Protein AF-A0AAW1YKW4-F1 (afdb_monomer_lite)

Radius of gyration: 18.61 Å; chains: 1; bounding box: 44×44×54 Å

Secondary structure (DSSP, 8-state):
-HHHHHHHHHHHHHHHHHHHHHHS---HHHHHHHHHHHHHHHHHHHHHHHHTPPPPHHHHHHHHHHHTSHHHHHHHHHHHH-TT--HHHHHHHHT--HHHHHHHHHHHHHHHH-------S-S-S--HHHHHHHHSTT--HHHHHHHHHHHHHHHHHHHHHHHHS--SS-HHHHHHHHHHHHHHHHHH---TTS--HHHHHHHHHHHH---

pLDDT: mean 91.73, std 11.06, range [42.66, 98.5]

Structure (mmCIF, N/CA/C/O backbone):
data_AF-A0AAW1YKW4-F1
#
_entry.id   AF-A0AAW1YKW4-F1
#
loop_
_atom_site.group_PDB
_atom_site.id
_atom_site.type_symbol
_atom_site.label_atom_id
_atom_site.label_alt_id
_atom_site.label_comp_id
_atom_site.label_asym_id
_atom_site.label_entity_id
_atom_site.label_seq_id
_atom_site.pdbx_PDB_ins_code
_atom_site.Cartn_x
_atom_site.Cartn_y
_atom_site.Cartn_z
_atom_site.occupancy
_atom_site.B_iso_or_equiv
_atom_site.auth_seq_id
_atom_site.auth_comp_id
_atom_site.auth_asym_id
_atom_site.auth_atom_id
_atom_site.pdbx_PDB_model_num
ATOM 1 N N . MET A 1 1 ? -20.184 -0.960 -12.909 1.00 89.62 1 MET A N 1
ATOM 2 C CA . MET A 1 1 ? -18.972 -1.816 -12.924 1.00 89.62 1 MET A CA 1
ATOM 3 C C . MET A 1 1 ? -18.380 -2.100 -14.305 1.00 89.62 1 MET A C 1
ATOM 5 O O . MET A 1 1 ? -17.188 -1.884 -14.438 1.00 89.62 1 MET A O 1
ATOM 9 N N . LYS A 1 2 ? -19.128 -2.532 -15.341 1.00 93.88 2 LYS A N 1
ATOM 10 C CA . LYS A 1 2 ? -18.533 -2.854 -16.668 1.00 93.88 2 LYS A CA 1
ATOM 11 C C . LYS A 1 2 ? -17.668 -1.731 -17.271 1.00 93.88 2 LYS A C 1
ATOM 13 O O . LYS A 1 2 ? -16.599 -2.013 -17.792 1.00 93.88 2 LYS A O 1
ATOM 18 N N . ILE A 1 3 ? -18.129 -0.480 -17.182 1.00 96.81 3 ILE A N 1
ATOM 19 C CA . ILE A 1 3 ? -17.400 0.694 -17.690 1.00 96.81 3 ILE A CA 1
ATOM 20 C C . ILE A 1 3 ? -16.104 0.917 -16.897 1.00 96.81 3 ILE A C 1
ATOM 22 O O . ILE A 1 3 ? -15.045 1.021 -17.500 1.00 96.81 3 ILE A O 1
ATOM 26 N N . CYS A 1 4 ? -16.173 0.915 -15.562 1.00 95.44 4 CYS A N 1
ATOM 27 C CA . CYS A 1 4 ? -15.007 1.082 -14.689 1.00 95.44 4 CYS A CA 1
ATOM 28 C C . CYS A 1 4 ? -13.961 -0.018 -14.910 1.00 95.44 4 CYS A C 1
ATOM 30 O O . CYS A 1 4 ? -12.781 0.278 -15.032 1.00 95.44 4 CYS A O 1
ATOM 32 N N . PHE A 1 5 ? -14.399 -1.279 -15.014 1.00 95.38 5 PHE A N 1
ATOM 33 C CA . PHE A 1 5 ? -13.503 -2.402 -15.288 1.00 95.38 5 PHE A CA 1
ATOM 34 C C . PHE A 1 5 ? -12.821 -2.264 -16.650 1.00 95.38 5 PHE A C 1
ATOM 36 O O . PHE A 1 5 ? -11.623 -2.488 -16.751 1.00 95.38 5 PHE A O 1
ATOM 43 N N . ARG A 1 6 ? -13.564 -1.854 -17.688 1.00 97.06 6 ARG A N 1
ATOM 44 C CA . ARG A 1 6 ? -12.977 -1.601 -19.007 1.00 97.06 6 ARG A CA 1
ATOM 45 C C . ARG A 1 6 ? -11.944 -0.477 -18.946 1.00 97.06 6 ARG A C 1
ATOM 47 O O . ARG A 1 6 ? -10.847 -0.670 -19.432 1.00 97.06 6 ARG A O 1
ATOM 54 N N . ALA A 1 7 ? -12.263 0.643 -18.298 1.00 97.69 7 ALA A N 1
ATOM 55 C CA . ALA A 1 7 ? -11.313 1.742 -18.137 1.00 97.69 7 ALA A CA 1
ATOM 56 C C . ALA A 1 7 ? -10.037 1.303 -17.395 1.00 97.69 7 ALA A C 1
ATOM 58 O O . ALA A 1 7 ? -8.941 1.688 -17.792 1.00 97.69 7 ALA A O 1
ATOM 59 N N . LEU A 1 8 ? -10.177 0.470 -16.355 1.00 96.50 8 LEU A N 1
ATOM 60 C CA . LEU A 1 8 ? -9.058 -0.099 -15.604 1.00 96.50 8 LEU A CA 1
ATOM 61 C C . LEU A 1 8 ? -8.195 -1.041 -16.457 1.00 96.50 8 LEU A C 1
ATOM 63 O O . LEU A 1 8 ? -6.968 -0.960 -16.414 1.00 96.50 8 LEU A O 1
ATOM 67 N N . ASP A 1 9 ? -8.820 -1.936 -17.222 1.00 97.00 9 ASP A N 1
ATOM 68 C CA . ASP A 1 9 ? -8.106 -2.852 -18.115 1.00 97.00 9 ASP A CA 1
ATOM 69 C C . ASP A 1 9 ? -7.407 -2.069 -19.236 1.00 97.00 9 ASP A C 1
ATOM 71 O O . ASP A 1 9 ? -6.210 -2.252 -19.448 1.00 97.00 9 ASP A O 1
ATOM 75 N N . ASP A 1 10 ? -8.100 -1.130 -19.882 1.00 98.06 10 ASP A N 1
ATOM 76 C CA . ASP A 1 10 ? -7.558 -0.306 -20.966 1.00 98.06 10 ASP A CA 1
ATOM 77 C C . ASP A 1 10 ? -6.323 0.484 -20.500 1.00 98.06 10 ASP A C 1
ATOM 79 O O . ASP A 1 10 ? -5.263 0.379 -21.122 1.00 98.06 10 ASP A O 1
ATOM 83 N N . ILE A 1 11 ? -6.405 1.201 -19.367 1.00 97.38 11 ILE A N 1
ATOM 84 C CA . ILE A 1 11 ? -5.262 1.975 -18.852 1.00 97.38 11 ILE A CA 1
ATOM 85 C C . ILE A 1 11 ? -4.105 1.069 -18.416 1.00 97.38 11 ILE A C 1
ATOM 87 O O . ILE A 1 11 ? -2.941 1.395 -18.645 1.00 97.38 11 ILE A O 1
ATOM 91 N N . THR A 1 12 ? -4.399 -0.101 -17.840 1.00 98.06 12 THR A N 1
ATOM 92 C CA . THR A 1 12 ? -3.369 -1.065 -17.425 1.00 98.06 12 THR A CA 1
ATOM 93 C C . THR A 1 12 ? -2.620 -1.626 -18.635 1.00 98.06 12 THR A C 1
ATOM 95 O O . THR A 1 12 ? -1.388 -1.710 -18.619 1.00 98.06 12 THR A O 1
ATOM 98 N N . ASN A 1 13 ? -3.339 -1.979 -19.707 1.00 98.19 13 ASN A N 1
ATOM 99 C CA . ASN A 1 13 ? -2.730 -2.435 -20.957 1.00 98.19 13 ASN A CA 1
ATOM 100 C C . ASN A 1 13 ? -1.947 -1.303 -21.643 1.00 98.19 13 ASN A C 1
ATOM 102 O O . ASN A 1 13 ? -0.851 -1.548 -22.148 1.00 98.19 13 ASN A O 1
ATOM 106 N N . GLU A 1 14 ? -2.448 -0.064 -21.618 1.00 98.38 14 GLU A N 1
ATOM 107 C CA . GLU A 1 14 ? -1.740 1.101 -22.161 1.00 98.38 14 GLU A CA 1
ATOM 108 C C . GLU A 1 14 ? -0.412 1.350 -21.428 1.00 98.38 14 GLU A C 1
ATOM 110 O O . GLU A 1 14 ? 0.633 1.501 -22.068 1.00 98.38 14 GLU A O 1
ATOM 115 N N . ILE A 1 15 ? -0.419 1.356 -20.090 1.00 98.25 15 ILE A N 1
ATOM 116 C CA . ILE A 1 15 ? 0.802 1.515 -19.286 1.00 98.25 15 ILE A CA 1
ATOM 117 C C . ILE A 1 15 ? 1.763 0.354 -19.553 1.00 98.25 15 ILE A C 1
ATOM 119 O O . ILE A 1 15 ? 2.955 0.583 -19.757 1.00 98.25 15 ILE A O 1
ATOM 123 N N . SER A 1 16 ? 1.260 -0.882 -19.602 1.00 98.38 16 SER A N 1
ATOM 124 C CA . SER A 1 16 ? 2.072 -2.065 -19.901 1.00 98.38 16 SER A CA 1
ATOM 125 C C . SER A 1 16 ? 2.766 -1.959 -21.260 1.00 98.38 16 SER A C 1
ATOM 127 O O . SER A 1 16 ? 3.968 -2.216 -21.353 1.00 98.38 16 SER A O 1
ATOM 129 N N . LEU A 1 17 ? 2.048 -1.502 -22.289 1.00 98.44 17 LEU A N 1
ATOM 130 C CA . LEU A 1 17 ? 2.613 -1.270 -23.614 1.00 98.44 17 LEU A CA 1
ATOM 131 C C . LEU A 1 17 ? 3.707 -0.196 -23.581 1.00 98.44 17 LEU A C 1
ATOM 133 O O . LEU A 1 17 ? 4.771 -0.403 -24.163 1.00 98.44 17 LEU A O 1
ATOM 137 N N . LYS A 1 18 ? 3.489 0.918 -22.869 1.00 98.31 18 LYS A N 1
ATOM 138 C CA . LYS A 1 18 ? 4.497 1.984 -22.716 1.00 98.31 18 LYS A CA 1
ATOM 139 C C . LYS A 1 18 ? 5.756 1.488 -22.003 1.00 98.31 18 LYS A C 1
ATOM 141 O O . LYS A 1 18 ? 6.861 1.809 -22.437 1.00 98.31 18 LYS A O 1
ATOM 146 N N . VAL A 1 19 ? 5.607 0.693 -20.941 1.00 98.38 19 VAL A N 1
ATOM 147 C CA . VAL A 1 19 ? 6.740 0.064 -20.237 1.00 98.38 19 VAL A CA 1
ATOM 148 C C . VAL A 1 19 ? 7.497 -0.867 -21.179 1.00 98.38 19 VAL A C 1
ATOM 150 O O . VAL A 1 19 ? 8.717 -0.763 -21.273 1.00 98.38 19 VAL A O 1
ATOM 153 N N . TYR A 1 20 ? 6.794 -1.722 -21.925 1.00 98.31 20 TYR A N 1
ATOM 154 C CA . TYR A 1 20 ? 7.424 -2.647 -22.867 1.00 98.31 20 TYR A CA 1
ATOM 155 C C . TYR A 1 20 ? 8.182 -1.920 -23.979 1.00 98.31 20 TYR A C 1
ATOM 157 O O . TYR A 1 20 ? 9.333 -2.246 -24.256 1.00 98.31 20 TYR A O 1
ATOM 165 N N . GLN A 1 21 ? 7.582 -0.890 -24.575 1.00 98.31 21 GLN A N 1
ATOM 166 C CA . GLN A 1 21 ? 8.223 -0.091 -25.621 1.00 98.31 21 GLN A CA 1
ATOM 167 C C . GLN A 1 21 ? 9.467 0.650 -25.123 1.00 98.31 21 GLN A C 1
ATOM 169 O O . GLN A 1 21 ? 10.429 0.796 -25.873 1.00 98.31 21 GLN A O 1
ATOM 174 N N . LYS A 1 22 ? 9.451 1.131 -23.875 1.00 98.06 22 LYS A N 1
ATOM 175 C CA . LYS A 1 22 ? 10.545 1.929 -23.310 1.00 98.06 22 LYS A CA 1
ATOM 176 C C . LYS A 1 22 ? 11.674 1.078 -22.728 1.00 98.06 22 LYS A C 1
ATOM 178 O O . LYS A 1 22 ? 12.837 1.420 -22.904 1.00 98.06 22 LYS A O 1
ATOM 183 N N . HIS A 1 23 ? 11.328 -0.004 -22.034 1.00 97.25 23 HIS A N 1
ATOM 184 C CA . HIS A 1 23 ? 12.250 -0.772 -21.188 1.00 97.25 23 HIS A CA 1
ATOM 185 C C . HIS A 1 23 ? 12.414 -2.232 -21.629 1.00 97.25 23 HIS A C 1
ATOM 187 O O . HIS A 1 23 ? 13.210 -2.962 -21.050 1.00 97.25 23 HIS A O 1
ATOM 193 N N . GLY A 1 24 ? 11.659 -2.691 -22.633 1.00 97.00 24 GLY A N 1
ATOM 194 C CA . GLY A 1 24 ? 11.740 -4.056 -23.169 1.00 97.00 24 GLY A CA 1
ATOM 195 C C . GLY A 1 24 ? 11.112 -5.142 -22.287 1.00 97.00 24 GLY A C 1
ATOM 196 O O . GLY A 1 24 ? 11.123 -6.312 -22.667 1.00 97.00 24 GLY A O 1
ATOM 197 N N . TRP A 1 25 ? 10.539 -4.781 -21.134 1.00 97.69 25 TRP A N 1
ATOM 198 C CA . TRP A 1 25 ? 9.896 -5.715 -20.206 1.00 97.69 25 TRP A CA 1
ATOM 199 C C . TRP A 1 25 ? 8.372 -5.627 -20.278 1.00 97.69 25 TRP A C 1
ATOM 201 O O . TRP A 1 25 ? 7.819 -4.534 -20.328 1.00 97.69 25 TRP A O 1
ATOM 211 N N . ASN A 1 26 ? 7.675 -6.765 -20.250 1.00 97.56 26 ASN A N 1
ATOM 212 C CA . ASN A 1 26 ? 6.212 -6.794 -20.212 1.00 97.56 26 ASN A CA 1
ATOM 213 C C . ASN A 1 26 ? 5.706 -6.952 -18.760 1.00 97.56 26 ASN A C 1
ATOM 215 O O . ASN A 1 26 ? 5.768 -8.060 -18.224 1.00 97.56 26 ASN A O 1
ATOM 219 N N . PRO A 1 27 ? 5.172 -5.891 -18.120 1.00 97.81 27 PRO A N 1
ATOM 220 C CA . PRO A 1 27 ? 4.719 -5.941 -16.726 1.00 97.81 27 PRO A CA 1
ATOM 221 C C . PRO A 1 27 ? 3.270 -6.426 -16.555 1.00 97.81 27 PRO A C 1
ATOM 223 O O . PRO A 1 27 ? 2.751 -6.412 -15.440 1.00 97.81 27 PRO A O 1
ATOM 226 N N . LEU A 1 28 ? 2.577 -6.812 -17.638 1.00 97.81 28 LEU A N 1
ATOM 227 C CA . LEU A 1 28 ? 1.123 -7.022 -17.617 1.00 97.81 28 LEU A CA 1
ATOM 228 C C . LEU A 1 28 ? 0.685 -8.057 -16.577 1.00 97.81 28 LEU A C 1
ATOM 230 O O . LEU A 1 28 ? -0.361 -7.895 -15.951 1.00 97.81 28 LEU A O 1
ATOM 234 N N . HIS A 1 29 ? 1.486 -9.109 -16.392 1.00 97.81 29 HIS A N 1
ATOM 235 C CA . HIS A 1 29 ? 1.224 -10.127 -15.381 1.00 97.81 29 HIS A CA 1
ATOM 236 C C . HIS A 1 29 ? 1.223 -9.528 -13.967 1.00 97.81 29 HIS A C 1
ATOM 238 O O . HIS A 1 29 ? 0.221 -9.654 -13.264 1.00 97.81 29 HIS A O 1
ATOM 244 N N . SER A 1 30 ? 2.293 -8.825 -13.584 1.00 98.38 30 SER A N 1
ATOM 245 C CA . SER A 1 30 ? 2.414 -8.177 -12.273 1.00 98.38 30 SER A CA 1
ATOM 246 C C . SER A 1 30 ? 1.303 -7.153 -12.044 1.00 98.38 30 SER A C 1
ATOM 248 O O . SER A 1 30 ? 0.676 -7.157 -10.989 1.00 98.38 30 SER A O 1
ATOM 250 N N . PHE A 1 31 ? 0.962 -6.335 -13.048 1.00 98.44 31 PHE A N 1
ATOM 251 C CA . PHE A 1 31 ? -0.154 -5.390 -12.921 1.00 98.44 31 PHE A CA 1
ATOM 252 C C . PHE A 1 31 ? -1.486 -6.090 -12.663 1.00 98.44 31 PHE A C 1
ATOM 254 O O . PHE A 1 31 ? -2.191 -5.740 -11.716 1.00 98.44 31 PHE A O 1
ATOM 261 N N . LYS A 1 32 ? -1.832 -7.104 -13.465 1.00 97.81 32 LYS A N 1
ATOM 262 C CA . LYS A 1 32 ? -3.085 -7.853 -13.289 1.00 97.81 32 LYS A CA 1
ATOM 263 C C . LYS A 1 32 ? -3.135 -8.564 -11.941 1.00 97.81 32 LYS A C 1
ATOM 265 O O . LYS A 1 32 ? -4.181 -8.546 -11.295 1.00 97.81 32 LYS A O 1
ATOM 270 N N . LYS A 1 33 ? -2.018 -9.148 -11.501 1.00 97.81 33 LYS A N 1
ATOM 271 C CA . LYS A 1 33 ? -1.897 -9.804 -10.196 1.00 97.81 33 LYS A CA 1
ATOM 272 C C . LYS A 1 33 ? -2.162 -8.824 -9.052 1.00 97.81 33 LYS A C 1
ATOM 274 O O . LYS A 1 33 ? -2.991 -9.116 -8.191 1.00 97.81 33 LYS A O 1
ATOM 279 N N . THR A 1 34 ? -1.528 -7.654 -9.059 1.00 97.75 34 THR A N 1
ATOM 280 C CA . THR A 1 34 ? -1.688 -6.677 -7.972 1.00 97.75 34 THR A CA 1
ATOM 281 C C . THR A 1 34 ? -3.079 -6.039 -7.969 1.00 97.75 34 THR A C 1
ATOM 283 O O . THR A 1 34 ? -3.669 -5.894 -6.900 1.00 97.75 34 THR A O 1
ATOM 286 N N . TRP A 1 35 ? -3.671 -5.755 -9.137 1.00 98.12 35 TRP A N 1
ATOM 287 C CA . TRP A 1 35 ? -5.070 -5.310 -9.223 1.00 98.12 35 TRP A CA 1
ATOM 288 C C . TRP A 1 35 ? -6.056 -6.364 -8.714 1.00 98.12 35 TRP A C 1
ATOM 290 O O . TRP A 1 35 ? -6.972 -6.034 -7.964 1.00 98.12 35 TRP A O 1
ATOM 300 N N . ALA A 1 36 ? -5.862 -7.636 -9.076 1.00 97.81 36 ALA A N 1
ATOM 301 C CA . ALA A 1 36 ? -6.696 -8.723 -8.571 1.00 97.81 36 ALA A CA 1
ATOM 302 C C . ALA A 1 36 ? -6.592 -8.849 -7.043 1.00 97.81 36 ALA A C 1
ATOM 304 O O . ALA A 1 36 ? -7.609 -9.042 -6.380 1.00 97.81 36 ALA A O 1
ATOM 305 N N . SER A 1 37 ? -5.387 -8.691 -6.483 1.00 98.19 37 SER A N 1
ATOM 306 C CA . SER A 1 37 ? -5.165 -8.668 -5.032 1.00 98.19 37 SER A CA 1
ATOM 307 C C . SER A 1 37 ? -5.951 -7.541 -4.354 1.00 98.19 37 SER A C 1
ATOM 309 O O . SER A 1 37 ? -6.705 -7.801 -3.419 1.00 98.19 37 SER A O 1
ATOM 311 N N . LEU A 1 38 ? -5.874 -6.318 -4.893 1.00 98.19 38 LEU A N 1
ATOM 312 C CA . LEU A 1 38 ? -6.623 -5.164 -4.388 1.00 98.19 38 LEU A CA 1
ATOM 313 C C . LEU A 1 38 ? -8.143 -5.398 -4.429 1.00 98.19 38 LEU A C 1
ATOM 315 O O . LEU A 1 38 ? -8.834 -5.205 -3.433 1.00 98.19 38 LEU A O 1
ATOM 319 N N . CYS A 1 39 ? -8.675 -5.871 -5.559 1.00 97.81 39 CYS A N 1
ATOM 320 C CA . CYS A 1 39 ? -10.106 -6.159 -5.681 1.00 97.81 39 CYS A CA 1
ATOM 321 C C . CYS A 1 39 ? -10.570 -7.268 -4.725 1.00 97.81 39 CYS A C 1
ATOM 323 O O . CYS A 1 39 ? -11.684 -7.200 -4.206 1.00 97.81 39 CYS A O 1
ATOM 325 N N . ASN A 1 40 ? -9.736 -8.281 -4.484 1.00 98.31 40 ASN A N 1
ATOM 326 C CA . ASN A 1 40 ? -10.034 -9.322 -3.505 1.00 98.31 40 ASN A CA 1
ATOM 327 C C . ASN A 1 40 ? -10.040 -8.766 -2.076 1.00 98.31 40 ASN A C 1
ATOM 329 O O . ASN A 1 40 ? -10.929 -9.130 -1.310 1.00 98.31 40 ASN A O 1
ATOM 333 N N . ALA A 1 41 ? -9.114 -7.866 -1.735 1.00 97.94 41 ALA A N 1
ATOM 334 C CA . ALA A 1 41 ? -9.078 -7.214 -0.427 1.00 97.94 41 ALA A CA 1
ATOM 335 C C . ALA A 1 41 ? -10.329 -6.350 -0.183 1.00 97.94 41 ALA A C 1
ATOM 337 O O . ALA A 1 41 ? -10.957 -6.464 0.869 1.00 97.94 41 ALA A O 1
ATOM 338 N N . PHE A 1 42 ? -10.779 -5.589 -1.188 1.00 96.31 42 PHE A N 1
ATOM 339 C CA . PHE A 1 42 ? -12.062 -4.877 -1.114 1.00 96.31 42 PHE A CA 1
ATOM 340 C C . PHE A 1 42 ? -13.257 -5.820 -0.965 1.00 96.31 42 PHE A C 1
ATOM 342 O O . PHE A 1 42 ? -14.212 -5.520 -0.253 1.00 96.31 42 PHE A O 1
ATOM 349 N N . LEU A 1 43 ? -13.232 -6.983 -1.623 1.00 96.06 43 LEU A N 1
ATOM 350 C CA . LEU A 1 43 ? -14.295 -7.975 -1.470 1.00 96.06 43 LEU A CA 1
ATOM 351 C C . LEU A 1 43 ? -14.332 -8.562 -0.050 1.00 96.06 43 LEU A C 1
ATOM 353 O O . LEU A 1 43 ? -15.413 -8.895 0.433 1.00 96.06 43 LEU A O 1
ATOM 357 N N . VAL A 1 44 ? -13.181 -8.718 0.607 1.00 95.81 44 VAL A N 1
ATOM 358 C CA . VAL A 1 44 ? -13.106 -9.144 2.013 1.00 95.81 44 VAL A CA 1
ATOM 359 C C . VAL A 1 44 ? -13.742 -8.091 2.923 1.00 95.81 44 VAL A C 1
ATOM 361 O O . VAL A 1 44 ? -14.639 -8.437 3.689 1.00 95.81 44 VAL A O 1
ATOM 364 N N . GLU A 1 45 ? -13.395 -6.813 2.761 1.00 93.19 45 GLU A N 1
ATOM 365 C CA . GLU A 1 45 ? -14.017 -5.710 3.515 1.00 93.19 45 GLU A CA 1
ATOM 366 C C . GLU A 1 45 ? -15.525 -5.630 3.287 1.00 93.19 45 GLU A C 1
ATOM 368 O O . GLU A 1 45 ? -16.299 -5.555 4.240 1.00 93.19 45 GLU A O 1
ATOM 373 N N . ALA A 1 46 ? -15.968 -5.753 2.034 1.00 92.31 46 ALA A N 1
ATOM 374 C CA . ALA A 1 46 ? -17.387 -5.763 1.700 1.00 92.31 46 ALA A CA 1
ATOM 375 C C . ALA A 1 46 ? -18.142 -6.928 2.365 1.00 92.31 46 ALA A C 1
ATOM 377 O O . ALA A 1 46 ? -19.315 -6.783 2.708 1.00 92.31 46 ALA A O 1
ATOM 378 N N . LYS A 1 47 ? -17.493 -8.085 2.563 1.00 93.25 47 LYS A N 1
ATOM 379 C CA . LYS A 1 47 ? -18.087 -9.224 3.283 1.00 93.25 47 LYS A CA 1
ATOM 380 C C . LYS A 1 47 ? -18.200 -8.957 4.780 1.00 93.25 47 LYS A C 1
ATOM 382 O O . LYS A 1 47 ? -19.251 -9.269 5.330 1.00 93.25 47 LYS A O 1
ATOM 387 N N . TRP A 1 48 ? -17.171 -8.389 5.413 1.00 91.69 48 TRP A N 1
ATOM 388 C CA . TRP A 1 48 ? -17.233 -7.973 6.823 1.00 91.69 48 TRP A CA 1
ATOM 389 C C . TRP A 1 48 ? -18.338 -6.939 7.043 1.00 91.69 48 TRP A C 1
ATOM 391 O O . TRP A 1 48 ? -19.172 -7.092 7.933 1.00 91.69 48 TRP A O 1
ATOM 401 N N . PHE A 1 49 ? -18.422 -5.949 6.152 1.00 85.25 49 PHE A N 1
ATOM 402 C CA . PHE A 1 49 ? -19.479 -4.943 6.173 1.00 85.25 49 PHE A CA 1
ATOM 403 C C . PHE A 1 49 ? -20.873 -5.569 6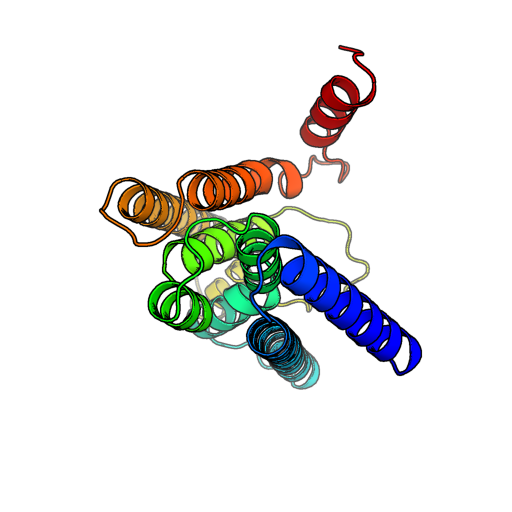.022 1.00 85.25 49 PHE A C 1
ATOM 405 O O . PHE A 1 49 ? -21.777 -5.284 6.802 1.00 85.25 49 PHE A O 1
ATOM 412 N N . ALA A 1 50 ? -21.057 -6.458 5.040 1.00 89.50 50 ALA A N 1
ATOM 413 C CA . ALA A 1 50 ? -22.353 -7.080 4.774 1.00 89.50 50 ALA A CA 1
ATOM 414 C C . ALA A 1 50 ? -22.802 -8.061 5.871 1.00 89.50 50 ALA A C 1
ATOM 416 O O . ALA A 1 50 ? -24.005 -8.234 6.067 1.00 89.50 50 ALA A O 1
ATOM 417 N N . SER A 1 51 ? -21.870 -8.724 6.564 1.00 88.81 51 SER A N 1
ATOM 418 C CA . SER A 1 51 ? -22.193 -9.643 7.662 1.00 88.81 51 SER A CA 1
ATOM 419 C C . SER A 1 51 ? -22.410 -8.931 8.999 1.00 88.81 51 SER A C 1
ATOM 421 O O . SER A 1 51 ? -22.978 -9.533 9.910 1.00 88.81 51 SER A O 1
ATOM 423 N N . GLY A 1 52 ? -21.942 -7.685 9.134 1.00 83.69 52 GLY A N 1
ATOM 424 C CA . GLY A 1 52 ? -21.891 -6.961 10.405 1.00 83.69 52 GLY A CA 1
ATOM 425 C C . GLY A 1 52 ? -20.910 -7.568 11.415 1.00 83.69 52 GLY A C 1
ATOM 426 O O . GLY A 1 52 ? -20.930 -7.190 12.582 1.00 83.69 52 GLY A O 1
ATOM 427 N N . GLN A 1 53 ? -20.080 -8.531 10.997 1.00 81.12 53 GLN A N 1
ATOM 428 C CA . GLN A 1 53 ? -19.054 -9.133 11.843 1.00 81.12 53 GLN A CA 1
ATOM 429 C C . GLN A 1 53 ? -17.742 -8.389 11.637 1.00 81.12 53 GLN A C 1
ATOM 431 O O . GLN A 1 53 ? -17.188 -8.410 10.535 1.00 81.12 53 GLN A O 1
ATOM 436 N N . GLN A 1 54 ? -17.228 -7.776 12.702 1.00 81.06 54 GLN A N 1
ATOM 437 C CA . GLN A 1 54 ? -15.887 -7.215 12.661 1.00 81.06 54 GLN A CA 1
ATOM 438 C C . GLN A 1 54 ? -14.832 -8.326 12.718 1.00 81.06 54 GLN A C 1
ATOM 440 O O . GLN A 1 54 ? -14.979 -9.285 13.486 1.00 81.06 54 GLN A O 1
ATOM 445 N N . PRO A 1 55 ? -13.773 -8.226 11.900 1.00 92.62 55 PRO A N 1
ATOM 446 C CA . PRO A 1 55 ? -12.600 -9.077 12.039 1.00 92.62 55 PRO A CA 1
ATOM 447 C C . PRO A 1 55 ? -11.813 -8.728 13.310 1.00 92.62 55 PRO A C 1
ATOM 449 O O . PRO A 1 55 ? -12.018 -7.689 13.938 1.00 92.62 55 PRO A O 1
ATOM 452 N N . LYS A 1 56 ? -10.838 -9.572 13.653 1.00 95.00 56 LYS A N 1
ATOM 453 C CA . LYS A 1 56 ? -9.812 -9.199 14.638 1.00 95.00 56 LYS A CA 1
ATOM 454 C C . LYS A 1 56 ? -8.943 -8.062 14.108 1.00 95.00 56 LYS A C 1
ATOM 456 O O . LYS A 1 56 ? -8.750 -7.957 12.895 1.00 95.00 56 LYS A O 1
ATOM 461 N N . ALA A 1 57 ? -8.339 -7.275 14.997 1.00 94.44 57 ALA A N 1
ATOM 462 C CA . ALA A 1 57 ? -7.564 -6.097 14.601 1.00 94.44 57 ALA A CA 1
ATOM 463 C C . ALA A 1 57 ? -6.387 -6.438 13.666 1.00 94.44 57 ALA A C 1
ATOM 465 O O . ALA A 1 57 ? -6.144 -5.748 12.677 1.00 94.44 57 ALA A O 1
ATOM 466 N N . GLU A 1 58 ? -5.685 -7.541 13.928 1.00 96.56 58 GLU A N 1
ATOM 467 C CA . GLU A 1 58 ? -4.577 -8.004 13.080 1.00 96.56 58 GLU A CA 1
ATOM 468 C C . GLU A 1 58 ? -5.054 -8.512 11.706 1.00 96.56 58 GLU A C 1
ATOM 470 O O . GLU A 1 58 ? -4.411 -8.261 10.685 1.00 96.56 58 GLU A O 1
ATOM 475 N N . GLU A 1 59 ? -6.202 -9.195 11.657 1.00 96.81 59 GLU A N 1
ATOM 476 C CA . GLU A 1 59 ? -6.796 -9.677 10.405 1.00 96.81 59 GLU A CA 1
ATOM 477 C C . GLU A 1 59 ? -7.278 -8.509 9.538 1.00 96.81 59 GLU A C 1
ATOM 479 O O . GLU A 1 59 ? -7.001 -8.484 8.335 1.00 96.81 59 GLU A O 1
ATOM 484 N N . TYR A 1 60 ? -7.921 -7.516 10.165 1.00 95.88 60 TYR A N 1
ATOM 485 C CA . TYR A 1 60 ? -8.265 -6.251 9.527 1.00 95.88 60 TYR A CA 1
ATOM 486 C C . TYR A 1 60 ? -7.023 -5.602 8.925 1.00 95.88 60 TYR A C 1
ATOM 488 O O . TYR A 1 60 ? -6.997 -5.347 7.724 1.00 95.88 60 TYR A O 1
ATOM 496 N N . LEU A 1 61 ? -5.970 -5.394 9.725 1.00 97.12 61 LEU A N 1
ATOM 497 C CA . LEU A 1 61 ? -4.770 -4.693 9.272 1.00 97.12 61 LEU A CA 1
ATOM 498 C C . LEU A 1 61 ? -4.099 -5.412 8.102 1.00 97.12 61 LEU A C 1
ATOM 500 O O . LEU A 1 61 ? -3.706 -4.773 7.128 1.00 97.12 61 LEU A O 1
ATOM 504 N N . LYS A 1 62 ? -4.010 -6.745 8.153 1.00 97.69 62 LYS A N 1
ATOM 505 C CA . LYS A 1 62 ? -3.434 -7.541 7.065 1.00 97.69 62 LYS A CA 1
ATOM 506 C C . LYS A 1 62 ? -4.168 -7.321 5.740 1.00 97.69 62 LYS A C 1
ATOM 508 O O . LYS A 1 62 ? -3.519 -7.236 4.698 1.00 97.69 62 LYS A O 1
ATOM 513 N N . ASN A 1 63 ? -5.497 -7.234 5.768 1.00 97.75 63 ASN A N 1
ATOM 514 C CA . ASN A 1 63 ? -6.281 -6.906 4.578 1.00 97.75 63 ASN A CA 1
ATOM 515 C C . ASN A 1 63 ? -6.152 -5.421 4.206 1.00 97.75 63 ASN A C 1
ATOM 517 O O . ASN A 1 63 ? -5.947 -5.107 3.036 1.00 97.75 63 ASN A O 1
ATOM 521 N N . GLY A 1 64 ? -6.185 -4.539 5.206 1.00 96.31 64 GLY A N 1
ATOM 522 C CA . GLY A 1 64 ? -6.062 -3.086 5.107 1.00 96.31 64 GLY A CA 1
ATOM 523 C C .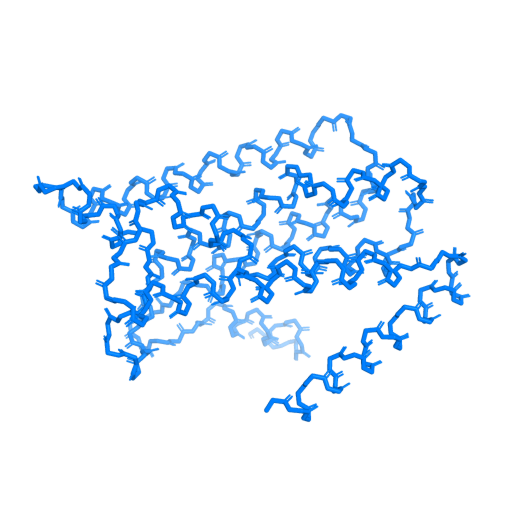 GLY A 1 64 ? -4.785 -2.617 4.406 1.00 96.31 64 GLY A C 1
ATOM 524 O O . GLY A 1 64 ? -4.804 -1.690 3.599 1.00 96.31 64 GLY A O 1
ATOM 525 N N . ILE A 1 65 ? -3.667 -3.299 4.666 1.00 98.00 65 ILE A N 1
ATOM 526 C CA . ILE A 1 65 ? -2.379 -3.078 3.989 1.00 98.00 65 ILE A CA 1
ATOM 527 C C . ILE A 1 65 ? -2.493 -3.326 2.477 1.00 98.00 65 ILE A C 1
ATOM 529 O O . ILE A 1 65 ? -1.800 -2.692 1.687 1.00 98.00 65 ILE A O 1
ATOM 533 N N . VAL A 1 66 ? -3.358 -4.243 2.042 1.00 98.12 66 VAL A N 1
ATOM 534 C CA . VAL A 1 66 ? -3.584 -4.506 0.615 1.00 98.12 66 VAL A CA 1
ATOM 535 C C . VAL A 1 66 ? -4.640 -3.558 0.049 1.00 98.12 66 VAL A C 1
ATOM 537 O O . VAL A 1 66 ? -4.435 -3.006 -1.034 1.00 98.12 66 VAL A O 1
ATOM 540 N N . SER A 1 67 ? -5.750 -3.354 0.765 1.00 97.31 67 SER A N 1
ATOM 541 C CA . SER A 1 67 ? -6.891 -2.549 0.309 1.00 97.31 67 SER A CA 1
ATOM 542 C C . SER A 1 67 ? -6.586 -1.053 0.206 1.00 97.31 67 SER A C 1
ATOM 544 O O . SER A 1 67 ? -7.220 -0.360 -0.586 1.00 97.31 67 SER A O 1
ATOM 546 N N . CYS A 1 68 ? -5.553 -0.553 0.893 1.00 95.69 68 CYS A N 1
ATOM 547 C CA . CYS A 1 68 ? -5.127 0.844 0.776 1.00 95.69 68 CYS A CA 1
ATOM 548 C C . CYS A 1 68 ? -4.547 1.213 -0.606 1.00 95.69 68 CYS A C 1
ATOM 550 O O . CYS A 1 68 ? -4.350 2.387 -0.912 1.00 95.69 68 CYS A O 1
ATOM 552 N N . GLY A 1 69 ? -4.250 0.225 -1.461 1.00 97.19 69 GLY A N 1
ATOM 553 C CA . GLY A 1 69 ? -3.862 0.444 -2.859 1.00 97.19 69 GLY A CA 1
ATOM 554 C C . GLY A 1 69 ? -2.397 0.835 -3.093 1.00 97.19 69 GLY A C 1
ATOM 555 O O . GLY A 1 69 ? -1.956 0.854 -4.246 1.00 97.19 69 GLY A O 1
ATOM 556 N N . VAL A 1 70 ? -1.602 1.063 -2.043 1.00 98.25 70 VAL A N 1
ATOM 557 C CA . VAL A 1 70 ? -0.164 1.391 -2.154 1.00 98.25 70 VAL A CA 1
ATOM 558 C C . VAL A 1 70 ? 0.603 0.345 -2.961 1.00 98.25 70 VAL A C 1
ATOM 560 O O . VAL A 1 70 ? 1.434 0.702 -3.797 1.00 98.25 70 VAL A O 1
ATOM 563 N N . ASN A 1 71 ? 0.287 -0.940 -2.777 1.00 97.81 71 ASN A N 1
ATOM 564 C CA . ASN A 1 71 ? 0.942 -2.031 -3.501 1.00 97.81 71 ASN A CA 1
ATOM 565 C C . ASN A 1 71 ? 0.785 -1.867 -5.018 1.00 97.81 71 ASN A C 1
ATOM 567 O O . ASN A 1 71 ? 1.749 -2.033 -5.764 1.00 97.81 71 ASN A O 1
ATOM 571 N N . VAL A 1 72 ? -0.412 -1.491 -5.483 1.00 98.06 72 VAL A N 1
ATOM 572 C CA . VAL A 1 72 ? -0.669 -1.219 -6.904 1.00 98.06 72 VAL A CA 1
ATOM 573 C C . VAL A 1 72 ? 0.199 -0.058 -7.373 1.00 98.06 72 VAL A C 1
ATOM 575 O O . VAL A 1 72 ? 0.894 -0.193 -8.380 1.00 98.06 72 VAL A O 1
ATOM 578 N N . VAL A 1 73 ? 0.203 1.054 -6.637 1.00 98.00 73 VAL A N 1
ATOM 579 C CA . VAL A 1 73 ? 0.964 2.260 -6.996 1.00 98.00 73 VAL A CA 1
ATOM 580 C C . VAL A 1 73 ? 2.460 1.962 -7.107 1.00 98.00 73 VAL A C 1
ATOM 582 O O . VAL A 1 73 ? 3.071 2.285 -8.126 1.00 98.00 73 VAL A O 1
ATOM 585 N N . LEU A 1 74 ? 3.050 1.300 -6.110 1.00 98.38 74 LEU A N 1
ATOM 586 C CA . LEU A 1 74 ? 4.485 1.011 -6.097 1.00 98.38 74 LEU A CA 1
ATOM 587 C C . LEU A 1 74 ? 4.885 0.001 -7.177 1.00 98.38 74 LEU A C 1
ATOM 589 O O . LEU A 1 74 ? 5.893 0.214 -7.849 1.00 98.38 74 LEU A O 1
ATOM 593 N N . VAL A 1 75 ? 4.072 -1.024 -7.451 1.00 98.38 75 VAL A N 1
ATOM 594 C CA . VAL A 1 75 ? 4.324 -1.930 -8.587 1.00 98.38 75 VAL A CA 1
ATOM 595 C C . VAL A 1 75 ? 4.326 -1.158 -9.913 1.00 98.38 75 VAL A C 1
ATOM 597 O O . VAL A 1 75 ? 5.215 -1.360 -10.739 1.00 98.38 75 VAL A O 1
ATOM 600 N N . HIS A 1 76 ? 3.393 -0.222 -10.120 1.00 98.44 76 HIS A N 1
ATOM 601 C CA . HIS A 1 76 ? 3.386 0.614 -11.329 1.00 98.44 76 HIS A CA 1
ATOM 602 C C . HIS A 1 76 ? 4.617 1.524 -11.406 1.00 98.44 76 HIS A C 1
ATOM 604 O O . HIS A 1 76 ? 5.249 1.598 -12.461 1.00 98.44 76 HIS A O 1
ATOM 610 N N . ILE A 1 77 ? 5.001 2.169 -10.302 1.00 98.25 77 ILE A N 1
ATOM 611 C CA . ILE A 1 77 ? 6.193 3.027 -10.237 1.00 98.25 77 ILE A CA 1
ATOM 612 C C . ILE A 1 77 ? 7.464 2.239 -10.568 1.00 98.25 77 ILE A C 1
ATOM 614 O O . ILE A 1 77 ? 8.261 2.717 -11.374 1.00 98.25 77 ILE A O 1
ATOM 618 N N . PHE A 1 78 ? 7.640 1.036 -10.012 1.00 98.44 78 PHE A N 1
ATOM 619 C CA . PHE A 1 78 ? 8.799 0.179 -10.288 1.00 98.44 78 PHE A CA 1
ATOM 620 C C . PHE A 1 78 ? 9.009 -0.018 -11.797 1.00 98.44 78 PHE A C 1
ATOM 622 O O . PHE A 1 78 ? 10.074 0.287 -12.340 1.00 98.44 78 PHE A O 1
ATOM 629 N N . PHE A 1 79 ? 7.958 -0.450 -12.497 1.00 98.44 79 PHE A N 1
ATOM 630 C CA . PHE A 1 79 ? 8.026 -0.709 -13.933 1.00 98.44 79 PHE A CA 1
ATOM 631 C C . PHE A 1 79 ? 8.128 0.566 -14.776 1.00 98.44 79 PHE A C 1
ATOM 633 O O . PHE A 1 79 ? 8.807 0.569 -15.802 1.00 98.44 79 PHE A O 1
ATOM 640 N N . LEU A 1 80 ? 7.492 1.663 -14.356 1.00 98.06 80 LEU A N 1
ATOM 641 C CA . LEU A 1 80 ? 7.592 2.954 -15.044 1.00 98.06 80 LEU A CA 1
ATOM 642 C C . LEU A 1 80 ? 9.007 3.545 -14.963 1.00 98.06 80 LEU A C 1
ATOM 644 O O . LEU A 1 80 ? 9.496 4.090 -15.961 1.00 98.06 80 LEU A O 1
ATOM 648 N N . LEU A 1 81 ? 9.677 3.404 -13.813 1.00 97.62 81 LEU A N 1
ATOM 649 C CA . LEU A 1 81 ? 11.070 3.817 -13.627 1.00 97.62 81 LEU A CA 1
ATOM 650 C C . LEU A 1 81 ? 12.025 3.005 -14.508 1.00 97.62 81 LEU A C 1
ATOM 652 O O . LEU A 1 81 ? 12.950 3.581 -15.080 1.00 97.62 81 LEU A O 1
ATOM 656 N N . GLY A 1 82 ? 11.786 1.700 -14.670 1.00 95.81 82 GLY A N 1
ATOM 657 C CA . GLY A 1 82 ? 12.523 0.865 -15.627 1.00 95.81 82 GLY A CA 1
ATOM 658 C C . GLY A 1 82 ? 13.933 0.453 -15.212 1.00 95.81 82 GLY A C 1
ATOM 659 O O . GLY A 1 82 ? 14.653 -0.158 -15.996 1.00 95.81 82 GLY A O 1
ATOM 660 N N . GLN A 1 83 ? 14.359 0.817 -14.006 1.00 95.81 83 GLN A N 1
ATOM 661 C CA . GLN A 1 83 ? 15.716 0.587 -13.519 1.00 95.81 83 GLN A CA 1
ATOM 662 C C . GLN A 1 83 ? 15.800 -0.756 -12.788 1.00 95.81 83 GLN A C 1
ATOM 664 O O . GLN A 1 83 ? 14.951 -1.049 -11.951 1.00 95.81 83 GLN A O 1
ATOM 669 N N . ASN A 1 84 ? 16.846 -1.542 -13.061 1.00 92.69 84 ASN A N 1
ATOM 670 C CA . ASN A 1 84 ? 17.091 -2.850 -12.433 1.00 92.69 84 ASN A CA 1
ATOM 671 C C . ASN A 1 84 ? 15.909 -3.834 -12.544 1.00 92.69 84 ASN A C 1
ATOM 673 O O . ASN A 1 84 ? 15.654 -4.623 -11.631 1.00 92.69 84 ASN A O 1
ATOM 677 N N . ILE A 1 85 ? 15.191 -3.814 -13.673 1.00 95.75 85 ILE A N 1
ATOM 678 C CA . ILE A 1 85 ? 14.187 -4.840 -13.963 1.00 95.75 85 ILE A CA 1
ATOM 679 C C . ILE A 1 85 ? 14.913 -6.132 -14.349 1.00 95.75 85 ILE A C 1
ATOM 681 O O . ILE A 1 85 ? 15.498 -6.235 -15.428 1.00 95.75 85 ILE A O 1
ATOM 685 N N . THR A 1 86 ? 14.854 -7.121 -13.466 1.00 95.19 86 THR A N 1
ATOM 686 C CA . THR A 1 86 ? 15.321 -8.488 -13.693 1.00 95.19 86 THR A CA 1
ATOM 687 C C . THR A 1 86 ? 14.223 -9.456 -13.277 1.00 95.19 86 THR A C 1
ATOM 689 O O . THR A 1 86 ? 13.221 -9.066 -12.675 1.00 95.19 86 THR A O 1
ATOM 692 N N . LYS A 1 87 ? 14.389 -10.739 -13.597 1.00 95.12 87 LYS A N 1
ATOM 693 C CA . LYS A 1 87 ? 13.424 -11.756 -13.175 1.00 95.12 87 LYS A CA 1
ATOM 694 C C . LYS A 1 87 ? 13.336 -11.827 -11.647 1.00 95.12 87 LYS A C 1
ATOM 696 O O . LYS A 1 87 ? 12.239 -11.867 -11.109 1.00 95.12 87 LYS A O 1
ATOM 701 N N . GLU A 1 88 ? 14.477 -11.758 -10.974 1.00 94.94 88 GLU A N 1
ATOM 702 C CA . GLU A 1 88 ? 14.604 -11.833 -9.519 1.00 94.94 88 GLU A CA 1
ATOM 703 C C . GLU A 1 88 ? 13.977 -10.614 -8.832 1.00 94.94 88 GLU A C 1
ATOM 705 O O . GLU A 1 88 ? 13.255 -10.767 -7.848 1.00 94.94 88 GLU A O 1
ATOM 710 N N . SER A 1 89 ? 14.204 -9.399 -9.354 1.00 95.25 89 SER A N 1
ATOM 711 C CA . SER A 1 89 ? 13.594 -8.196 -8.775 1.00 95.25 89 SER A CA 1
ATOM 712 C C . SER A 1 89 ? 12.081 -8.162 -8.988 1.00 95.25 89 SER A C 1
ATOM 714 O O . SER A 1 89 ? 11.358 -7.719 -8.098 1.00 95.25 89 SER A O 1
ATOM 716 N N . VAL A 1 90 ? 11.588 -8.688 -10.115 1.00 96.50 90 VAL A N 1
ATOM 717 C CA . VAL A 1 90 ? 10.149 -8.835 -10.380 1.00 96.50 90 VAL A CA 1
ATOM 718 C C . VAL A 1 90 ? 9.516 -9.907 -9.500 1.00 96.50 90 VAL A C 1
ATOM 720 O O . VAL A 1 90 ? 8.446 -9.656 -8.962 1.00 96.50 90 VAL A O 1
ATOM 723 N N . GLU A 1 91 ? 10.154 -11.065 -9.312 1.00 95.56 91 GLU A N 1
ATOM 724 C CA . GLU A 1 91 ? 9.670 -12.112 -8.399 1.00 95.56 91 GLU A CA 1
ATOM 725 C C . GLU A 1 91 ? 9.544 -11.581 -6.968 1.00 95.56 91 GLU A C 1
ATOM 727 O O . GLU A 1 91 ? 8.483 -11.717 -6.362 1.00 95.56 91 GLU A O 1
ATOM 732 N N . LEU A 1 92 ? 10.568 -10.875 -6.472 1.00 95.12 92 LEU A N 1
ATOM 733 C CA . LEU A 1 92 ? 10.522 -10.252 -5.150 1.00 95.12 92 LEU A CA 1
ATOM 734 C C . LEU A 1 92 ? 9.426 -9.180 -5.053 1.00 95.12 92 LEU A C 1
ATOM 736 O O . LEU A 1 92 ? 8.715 -9.115 -4.054 1.00 95.12 92 LEU A O 1
ATOM 740 N N . LEU A 1 93 ? 9.273 -8.339 -6.081 1.00 95.81 93 LEU A N 1
ATOM 741 C CA . LEU A 1 93 ? 8.216 -7.324 -6.143 1.00 95.81 93 LEU A CA 1
ATOM 742 C C . LEU A 1 93 ? 6.820 -7.962 -6.046 1.00 95.81 93 LEU A C 1
ATOM 744 O O . LEU A 1 93 ? 5.957 -7.486 -5.309 1.00 95.81 93 LEU A O 1
ATOM 748 N N . ASP A 1 94 ? 6.620 -9.055 -6.778 1.00 93.31 94 ASP A N 1
ATOM 749 C CA . ASP A 1 94 ? 5.387 -9.834 -6.853 1.00 93.31 94 ASP A CA 1
ATOM 750 C C . ASP A 1 94 ? 5.033 -10.545 -5.532 1.00 93.31 94 ASP A C 1
ATOM 752 O O . ASP A 1 94 ? 3.877 -10.950 -5.352 1.00 93.31 94 ASP A O 1
ATOM 756 N N . GLU A 1 95 ? 6.000 -10.712 -4.628 1.00 94.25 95 GLU A N 1
ATOM 757 C CA . GLU A 1 95 ? 5.825 -11.208 -3.255 1.00 94.25 95 GLU A CA 1
ATOM 758 C C . GLU A 1 95 ? 5.471 -10.094 -2.257 1.00 94.25 95 GLU A C 1
ATOM 760 O O . GLU A 1 95 ? 5.180 -10.386 -1.102 1.00 94.25 95 GLU A O 1
ATOM 765 N N . THR A 1 96 ? 5.395 -8.833 -2.706 1.00 93.94 96 THR A N 1
ATOM 766 C CA . THR A 1 96 ? 5.162 -7.649 -1.858 1.00 93.94 96 THR A CA 1
ATOM 767 C C . THR A 1 96 ? 6.265 -7.502 -0.799 1.00 93.94 96 THR A C 1
ATOM 769 O O . THR A 1 96 ? 6.070 -7.843 0.368 1.00 93.94 96 THR A O 1
ATOM 772 N N . PRO A 1 97 ? 7.445 -6.990 -1.190 1.00 95.25 97 PRO A N 1
ATOM 773 C CA . PRO A 1 97 ? 8.596 -6.869 -0.305 1.00 95.25 97 PRO A CA 1
ATOM 774 C C . PRO A 1 97 ? 8.321 -5.884 0.833 1.00 95.25 97 PRO A C 1
ATOM 776 O O . PRO A 1 97 ? 7.470 -4.998 0.710 1.00 95.25 97 PRO A O 1
ATOM 779 N N . ALA A 1 98 ? 9.123 -5.976 1.895 1.00 95.38 98 ALA A N 1
ATOM 780 C CA . ALA A 1 98 ? 8.980 -5.164 3.102 1.00 95.38 98 ALA A CA 1
ATOM 781 C C . ALA A 1 98 ? 8.922 -3.646 2.828 1.00 95.38 98 ALA A C 1
ATOM 783 O O . ALA A 1 98 ? 8.135 -2.940 3.448 1.00 95.38 98 ALA A O 1
ATOM 784 N N . ILE A 1 99 ? 9.663 -3.139 1.833 1.00 96.69 99 ILE A N 1
ATOM 785 C CA . ILE A 1 99 ? 9.589 -1.726 1.410 1.00 96.69 99 ILE A CA 1
ATOM 786 C C . ILE A 1 99 ? 8.158 -1.326 1.017 1.00 96.69 99 ILE A C 1
ATOM 788 O O . ILE A 1 99 ? 7.681 -0.256 1.402 1.00 96.69 99 ILE A O 1
ATOM 792 N N . ILE A 1 100 ? 7.465 -2.183 0.260 1.00 97.75 100 ILE A N 1
ATOM 793 C CA . ILE A 1 100 ? 6.084 -1.944 -0.165 1.00 97.75 100 ILE A CA 1
ATOM 794 C C . ILE A 1 100 ? 5.136 -2.140 1.015 1.00 97.75 100 ILE A C 1
ATOM 796 O O . ILE A 1 100 ? 4.336 -1.246 1.288 1.00 97.75 100 ILE A O 1
ATOM 800 N N . SER A 1 101 ? 5.236 -3.264 1.734 1.00 97.81 101 SER A N 1
ATOM 801 C CA . SER A 1 101 ? 4.300 -3.567 2.823 1.00 97.81 101 SER A CA 1
ATOM 802 C C . SER A 1 101 ? 4.388 -2.563 3.970 1.00 97.81 101 SER A C 1
ATOM 804 O O . SER A 1 101 ? 3.348 -2.155 4.473 1.00 97.81 101 SER A O 1
ATOM 806 N N . SER A 1 102 ? 5.586 -2.100 4.345 1.00 98.38 102 SER A N 1
ATOM 807 C CA . SER A 1 102 ? 5.747 -1.072 5.381 1.00 98.38 102 SER A CA 1
ATOM 808 C C . SER A 1 102 ? 5.221 0.284 4.922 1.00 98.38 102 SER A C 1
ATOM 810 O O . SER A 1 102 ? 4.542 0.963 5.685 1.00 98.38 102 SER A O 1
ATOM 812 N N . THR A 1 103 ? 5.438 0.668 3.658 1.00 98.38 103 THR A N 1
ATOM 813 C CA . THR A 1 103 ? 4.840 1.901 3.110 1.00 98.38 103 THR A CA 1
ATOM 814 C C . THR A 1 103 ? 3.309 1.831 3.130 1.00 98.38 103 THR A C 1
ATOM 816 O O . THR A 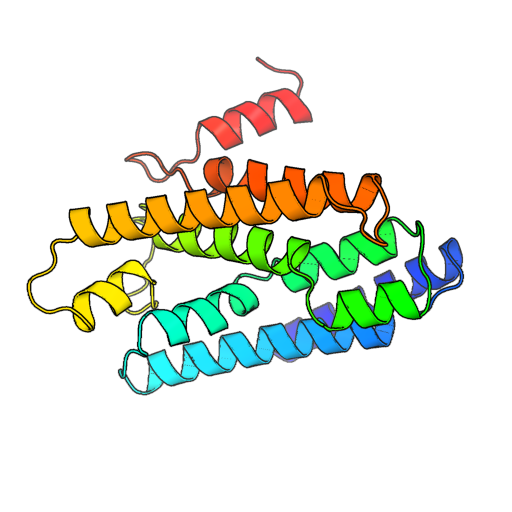1 103 ? 2.641 2.795 3.503 1.00 98.38 103 THR A O 1
ATOM 819 N N . ALA A 1 104 ? 2.747 0.678 2.768 1.00 98.44 104 ALA A N 1
ATOM 820 C CA . ALA A 1 104 ? 1.311 0.435 2.769 1.00 98.44 104 ALA A CA 1
ATOM 821 C C . ALA A 1 104 ? 0.712 0.398 4.184 1.00 98.44 104 ALA A C 1
ATOM 823 O O . ALA A 1 104 ? -0.367 0.949 4.402 1.00 98.44 104 ALA A O 1
ATOM 824 N N . ALA A 1 105 ? 1.426 -0.188 5.148 1.00 98.44 105 ALA A N 1
ATOM 825 C CA . ALA A 1 105 ? 1.043 -0.207 6.555 1.00 98.44 105 ALA A CA 1
ATOM 826 C C . ALA A 1 105 ? 1.069 1.190 7.177 1.00 98.44 105 ALA A C 1
ATOM 828 O O . ALA A 1 105 ? 0.114 1.559 7.853 1.00 98.44 105 ALA A O 1
ATOM 829 N N . ILE A 1 106 ? 2.098 1.997 6.886 1.00 98.25 106 ILE A N 1
ATOM 830 C CA . ILE A 1 106 ? 2.141 3.411 7.286 1.00 98.25 106 ILE A CA 1
ATOM 831 C C . ILE A 1 106 ? 0.900 4.132 6.759 1.00 98.25 106 ILE A C 1
ATOM 833 O O . ILE A 1 106 ? 0.238 4.812 7.537 1.00 98.25 106 ILE A O 1
ATOM 837 N N . LEU A 1 107 ? 0.555 3.960 5.476 1.00 96.81 107 LEU A N 1
ATOM 838 C CA . LEU A 1 107 ? -0.640 4.585 4.905 1.00 96.81 107 LEU A CA 1
ATOM 839 C C . LEU A 1 107 ? -1.920 4.136 5.610 1.00 96.81 107 LEU A C 1
ATOM 841 O O . LEU A 1 107 ? -2.675 4.984 6.073 1.00 96.81 107 LEU A O 1
ATOM 845 N N . ARG A 1 108 ? -2.147 2.822 5.720 1.00 96.88 108 ARG A N 1
ATOM 846 C CA . ARG A 1 108 ? -3.367 2.264 6.320 1.00 96.88 108 ARG A CA 1
ATOM 847 C C . ARG A 1 108 ? -3.538 2.715 7.767 1.00 96.88 108 ARG A C 1
ATOM 849 O O . ARG A 1 108 ? -4.613 3.164 8.135 1.00 96.88 108 ARG A O 1
ATOM 856 N N . LEU A 1 109 ? -2.479 2.642 8.573 1.00 95.81 109 LEU A N 1
ATOM 857 C CA . LEU A 1 109 ? -2.542 3.021 9.984 1.00 95.81 109 LEU A CA 1
ATOM 858 C C . LEU A 1 109 ? -2.760 4.527 10.169 1.00 95.81 109 LEU A C 1
ATOM 860 O O . LEU A 1 109 ? -3.477 4.913 11.083 1.00 95.81 109 LEU A O 1
ATOM 864 N N . TRP A 1 110 ? -2.173 5.378 9.321 1.00 93.94 110 TRP A N 1
ATOM 865 C CA . TRP A 1 110 ? -2.452 6.819 9.348 1.00 93.94 110 TRP A CA 1
ATOM 866 C C . TRP A 1 110 ? -3.879 7.147 8.924 1.00 93.94 110 TRP A C 1
ATOM 868 O O . TRP A 1 110 ? -4.492 8.021 9.526 1.00 93.94 110 TRP A O 1
ATOM 878 N N . ASP A 1 111 ? -4.395 6.452 7.914 1.00 90.94 111 ASP A N 1
ATOM 879 C CA . ASP A 1 111 ? -5.783 6.583 7.475 1.00 90.94 111 ASP A CA 1
ATOM 880 C C . ASP A 1 111 ? -6.750 6.137 8.588 1.00 90.94 111 ASP A C 1
ATOM 882 O O . ASP A 1 111 ? -7.656 6.877 8.951 1.00 90.94 111 ASP A O 1
ATOM 886 N N . ASP A 1 112 ? -6.476 5.005 9.250 1.00 90.69 112 ASP A N 1
ATOM 887 C CA . ASP A 1 112 ? -7.252 4.512 10.404 1.00 90.69 112 ASP A CA 1
ATOM 888 C C . ASP A 1 112 ? -7.144 5.390 11.659 1.00 90.69 112 ASP A C 1
ATOM 890 O O . ASP A 1 112 ? -8.005 5.317 12.538 1.00 90.69 112 ASP A O 1
ATOM 894 N N . LEU A 1 113 ? -6.065 6.168 11.779 1.00 87.06 113 LEU A N 1
ATOM 895 C CA . LEU A 1 113 ? -5.877 7.158 12.841 1.00 87.06 113 LEU A CA 1
ATOM 896 C C . LEU A 1 113 ? -6.588 8.480 12.512 1.00 87.06 113 LEU A C 1
ATOM 898 O O . LEU A 1 113 ? -6.846 9.279 13.415 1.00 87.06 113 LEU A O 1
ATOM 902 N N . GLY A 1 114 ? -6.856 8.721 11.226 1.00 68.25 114 GLY A N 1
ATOM 903 C CA . GLY A 1 114 ? -7.365 9.968 10.681 1.00 68.25 114 GLY A CA 1
ATOM 904 C C . GLY A 1 114 ? -8.681 10.412 11.317 1.00 68.25 114 GLY A C 1
ATOM 905 O O . GLY A 1 114 ? -9.556 9.623 11.656 1.00 68.25 114 GLY A O 1
ATOM 906 N N . SER A 1 115 ? -8.826 11.728 11.464 1.00 58.28 115 SER A N 1
ATOM 907 C CA . SER A 1 115 ? -9.982 12.400 12.069 1.00 58.28 115 SER A CA 1
ATOM 908 C C . SER A 1 115 ? -11.020 12.841 11.033 1.00 58.28 115 SER A C 1
ATOM 910 O O . SER A 1 115 ? -11.725 13.836 11.250 1.00 58.28 115 SER A O 1
ATOM 912 N N . ALA A 1 116 ? -11.083 12.149 9.889 1.00 59.00 116 ALA A N 1
ATOM 913 C CA . ALA A 1 116 ? -12.044 12.451 8.842 1.00 59.00 116 ALA A CA 1
ATOM 914 C C . ALA A 1 116 ? -13.472 12.323 9.416 1.00 59.00 116 ALA A C 1
ATOM 916 O O . ALA A 1 116 ? -13.981 11.233 9.643 1.00 59.00 116 ALA A O 1
ATOM 917 N N . LYS A 1 117 ? -14.097 13.461 9.733 1.00 56.19 117 LYS A N 1
ATOM 918 C CA . LYS A 1 117 ? -15.498 13.591 10.157 1.00 56.19 117 LYS A CA 1
ATOM 919 C C . LYS A 1 117 ? -16.437 13.418 8.972 1.00 56.19 117 LYS A C 1
ATOM 921 O O . LYS A 1 117 ? -17.614 13.137 9.189 1.00 56.19 117 LYS A O 1
ATOM 926 N N . ASP A 1 118 ? -15.952 13.677 7.753 1.00 47.09 118 ASP A N 1
ATOM 927 C CA . ASP A 1 118 ? -16.754 13.498 6.553 1.00 47.09 118 ASP A CA 1
ATOM 928 C C . ASP A 1 118 ? -16.727 12.049 6.126 1.00 47.09 118 ASP A C 1
ATOM 930 O O . ASP A 1 118 ? -15.948 11.641 5.274 1.00 47.09 118 ASP A O 1
ATOM 934 N N . GLU A 1 119 ? -17.670 11.316 6.685 1.00 47.06 119 GLU A N 1
ATOM 935 C CA . GLU A 1 119 ? -18.324 10.299 5.919 1.00 47.06 119 GLU A CA 1
ATOM 936 C C . GLU A 1 119 ? -19.822 10.393 6.219 1.00 47.06 119 GLU A C 1
ATOM 938 O O . GLU A 1 119 ? -20.285 10.096 7.314 1.00 47.06 119 GLU A O 1
ATOM 943 N N . ASN A 1 120 ? -20.646 10.660 5.207 1.00 42.66 120 ASN A N 1
ATOM 944 C CA . ASN A 1 120 ? -22.028 10.157 5.213 1.00 42.66 120 ASN A CA 1
ATOM 945 C C . ASN A 1 120 ? -22.082 8.603 5.274 1.00 42.66 120 ASN A C 1
ATOM 947 O O . ASN A 1 120 ? -23.133 8.008 5.022 1.00 42.66 120 ASN A O 1
ATOM 951 N N . GLN A 1 121 ? -20.964 7.926 5.557 1.00 50.12 121 GLN A N 1
ATOM 952 C CA . GLN A 1 121 ? -20.905 6.525 5.914 1.00 50.12 121 GLN A CA 1
ATOM 953 C C . GLN A 1 121 ? -21.337 6.397 7.370 1.00 50.12 121 GLN A C 1
ATOM 955 O O . GLN A 1 121 ? -20.908 7.104 8.276 1.00 50.12 121 GLN A O 1
ATOM 960 N N . VAL A 1 122 ? -22.281 5.498 7.582 1.00 45.25 122 VAL A N 1
ATOM 961 C CA . VAL A 1 122 ? -22.930 5.261 8.864 1.00 45.25 122 VAL A CA 1
ATOM 962 C C . VAL A 1 122 ? -21.964 4.481 9.767 1.00 45.25 122 VAL A C 1
ATOM 964 O O . VAL A 1 122 ? -22.221 3.315 10.022 1.00 45.25 122 VAL A O 1
ATOM 967 N N . GLY A 1 123 ? -20.824 5.068 10.164 1.00 50.19 123 GLY A N 1
ATOM 968 C CA . GLY A 1 123 ? -19.853 4.545 11.148 1.00 50.19 123 GLY A CA 1
ATOM 969 C C . GLY A 1 123 ? -19.465 3.065 11.013 1.00 50.19 123 GLY A C 1
ATOM 970 O O . GLY A 1 123 ? -19.149 2.415 12.014 1.00 50.19 123 GLY A O 1
ATOM 971 N N . ASN A 1 124 ? -19.585 2.507 9.807 1.00 53.50 124 ASN A N 1
ATOM 972 C CA . ASN A 1 124 ? -19.531 1.070 9.552 1.00 53.50 124 ASN A CA 1
ATOM 973 C C . ASN A 1 124 ? -18.333 0.664 8.696 1.00 53.50 124 ASN A C 1
ATOM 975 O O . ASN A 1 124 ? -18.105 -0.540 8.540 1.00 53.50 124 ASN A O 1
ATOM 979 N N . ASP A 1 125 ? -17.577 1.621 8.163 1.00 62.66 125 ASP A N 1
ATOM 980 C CA . ASP A 1 125 ? -16.247 1.350 7.648 1.00 62.66 125 ASP A CA 1
ATOM 981 C C . ASP A 1 125 ? -15.386 0.788 8.795 1.00 62.66 125 ASP A C 1
ATOM 983 O O . ASP A 1 125 ? -15.478 1.176 9.963 1.00 62.66 125 ASP A O 1
ATOM 987 N N . GLY A 1 126 ? -14.662 -0.291 8.508 1.00 73.50 126 GLY A N 1
ATOM 988 C CA . GLY A 1 126 ? -13.728 -0.845 9.480 1.00 73.50 126 GLY A CA 1
ATOM 989 C C . GLY A 1 126 ? -12.565 0.115 9.651 1.00 73.50 126 GLY A C 1
ATOM 990 O O . GLY A 1 126 ? -12.091 0.652 8.663 1.00 73.50 126 GLY A O 1
ATOM 991 N N . S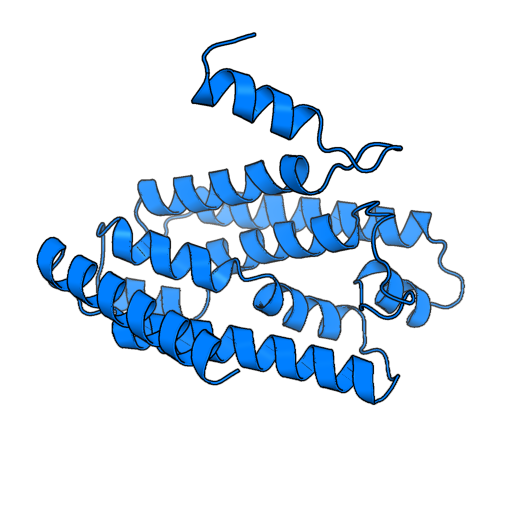ER A 1 127 ? -12.082 0.281 10.880 1.00 89.00 127 SER A N 1
ATOM 992 C CA . SER A 1 127 ? -10.769 0.865 11.142 1.00 89.00 127 SER A CA 1
ATOM 993 C C . SER A 1 127 ? -9.999 -0.023 12.106 1.00 89.00 127 SER A C 1
ATOM 995 O O . SER A 1 127 ? -10.600 -0.743 12.916 1.00 89.00 127 SER A O 1
ATOM 997 N N . TYR A 1 128 ? -8.667 0.023 12.045 1.00 93.06 128 TYR A N 1
ATOM 998 C CA . TYR A 1 128 ? -7.828 -0.751 12.960 1.00 93.06 128 TYR A CA 1
ATOM 999 C C . TYR A 1 128 ? -8.125 -0.387 14.420 1.00 93.06 128 TYR A C 1
ATOM 1001 O O . TYR A 1 128 ? -8.298 -1.277 15.251 1.00 93.06 128 TYR A O 1
ATOM 1009 N N . VAL A 1 129 ? -8.265 0.913 14.713 1.00 91.81 129 VAL A N 1
ATOM 1010 C CA . VAL A 1 129 ? -8.604 1.428 16.049 1.00 91.81 129 VAL A CA 1
ATOM 1011 C C . VAL A 1 129 ? -9.925 0.832 16.541 1.00 91.81 129 VAL A C 1
ATOM 1013 O O . VAL A 1 129 ? -9.995 0.350 17.671 1.00 91.81 129 VAL A O 1
ATOM 1016 N N . ARG A 1 130 ? -10.958 0.794 15.689 1.00 89.81 130 ARG A N 1
ATOM 1017 C CA . ARG A 1 130 ? -12.267 0.226 16.037 1.00 89.81 130 ARG A CA 1
ATOM 1018 C C . ARG A 1 130 ? -12.189 -1.279 16.291 1.00 89.81 130 ARG A C 1
ATOM 1020 O O . ARG A 1 130 ? -12.651 -1.731 17.335 1.00 89.81 130 ARG A O 1
ATOM 1027 N N . CYS A 1 131 ? -11.558 -2.033 15.388 1.00 92.06 131 CYS A N 1
ATOM 1028 C CA . CYS A 1 131 ? -11.386 -3.481 15.552 1.00 92.06 131 CYS A CA 1
ATOM 1029 C C . CYS A 1 131 ? -10.613 -3.798 16.844 1.00 92.06 131 CYS A C 1
ATOM 1031 O O . CYS A 1 131 ? -10.941 -4.739 17.563 1.00 92.06 131 CYS A O 1
ATOM 1033 N N . TYR A 1 132 ? -9.602 -2.986 17.167 1.00 93.56 132 TYR A N 1
ATOM 1034 C CA . TYR A 1 132 ? -8.795 -3.146 18.372 1.00 93.56 132 TYR A CA 1
ATOM 1035 C C . TYR A 1 132 ? -9.592 -2.902 19.660 1.00 93.56 132 TYR A C 1
ATOM 1037 O O . TYR A 1 132 ? -9.477 -3.695 20.596 1.00 93.56 132 TYR A O 1
ATOM 1045 N N . LEU A 1 133 ? -10.415 -1.849 19.700 1.00 92.44 133 LEU A N 1
ATOM 1046 C CA . LEU A 1 133 ? -11.288 -1.539 20.839 1.00 92.44 133 LEU A CA 1
ATOM 1047 C C . LEU A 1 133 ? -12.339 -2.629 21.079 1.00 92.44 133 LEU A C 1
ATOM 1049 O O . LEU A 1 133 ? -12.593 -2.993 22.226 1.00 92.44 133 LEU A O 1
ATOM 1053 N N . GLU A 1 134 ? -12.927 -3.176 20.014 1.00 90.81 134 GLU A N 1
ATOM 1054 C CA . GLU A 1 134 ? -13.891 -4.276 20.132 1.00 90.81 134 GLU A CA 1
ATOM 1055 C C . GLU A 1 134 ? -13.245 -5.577 20.622 1.00 90.81 134 GLU A C 1
ATOM 1057 O O . GLU A 1 134 ? -13.844 -6.309 21.411 1.00 90.81 134 GLU A O 1
ATOM 1062 N N . GLU A 1 135 ? -12.011 -5.855 20.196 1.00 93.75 135 GLU A N 1
ATOM 1063 C CA . GLU A 1 135 ? -11.248 -7.024 20.643 1.00 93.75 135 GLU A CA 1
ATOM 1064 C C . GLU A 1 135 ? -10.773 -6.901 22.106 1.00 93.75 135 GLU A C 1
ATOM 1066 O O . GLU A 1 135 ? -10.585 -7.921 22.774 1.00 93.75 135 GLU A O 1
ATOM 1071 N N . HIS A 1 136 ? -10.633 -5.678 22.636 1.00 94.25 136 HIS A N 1
ATOM 1072 C CA . HIS A 1 136 ? -10.121 -5.408 23.987 1.00 94.25 136 HIS A CA 1
ATOM 1073 C C . HIS A 1 136 ? -11.102 -4.575 24.838 1.00 94.25 136 HIS A C 1
ATOM 1075 O O . HIS A 1 136 ? -10.852 -3.391 25.095 1.00 94.25 136 HIS A O 1
ATOM 1081 N N . PRO A 1 137 ? -12.196 -5.182 25.351 1.00 91.38 137 PRO A N 1
ATOM 1082 C CA . PRO A 1 137 ? -13.149 -4.489 26.214 1.00 91.38 137 PRO A CA 1
ATOM 1083 C C . PRO A 1 137 ? -12.465 -3.888 27.451 1.00 91.38 137 PRO A C 1
ATOM 1085 O O . PRO A 1 137 ? -11.908 -4.610 28.277 1.00 91.38 137 PRO A O 1
ATOM 1088 N N . GLY A 1 138 ? -12.526 -2.561 27.584 1.00 92.06 138 GLY A N 1
ATOM 1089 C CA . GLY A 1 138 ? -11.898 -1.806 28.676 1.00 92.06 138 GLY A CA 1
ATOM 1090 C C . GLY A 1 138 ? -10.712 -0.938 28.251 1.00 92.06 138 GLY A C 1
ATOM 1091 O O . GLY A 1 138 ? -10.276 -0.118 29.053 1.00 92.06 138 GLY A O 1
ATOM 1092 N N . CYS A 1 139 ? -10.232 -1.076 27.012 1.00 94.81 139 CYS A N 1
ATOM 1093 C CA . CYS A 1 139 ? -9.255 -0.161 26.430 1.00 94.81 139 CYS A CA 1
ATOM 1094 C C . CYS A 1 139 ? -9.917 1.177 26.058 1.00 94.81 139 CYS A C 1
ATOM 1096 O O . CYS A 1 139 ? -11.048 1.196 25.559 1.00 94.81 139 CYS A O 1
ATOM 1098 N N . SER A 1 140 ? -9.235 2.295 26.309 1.00 93.06 140 SER A N 1
ATOM 1099 C CA . SER A 1 140 ? -9.702 3.622 25.898 1.00 93.06 140 SER A CA 1
ATOM 1100 C C . SER A 1 140 ? -9.350 3.913 24.437 1.00 93.06 140 SER A C 1
ATOM 1102 O O . SER A 1 140 ? -8.442 3.311 23.857 1.00 93.06 140 SER A O 1
ATOM 1104 N N . ILE A 1 141 ? -10.062 4.861 23.820 1.00 90.12 141 ILE A N 1
ATOM 1105 C CA . ILE A 1 141 ? -9.760 5.283 22.446 1.00 90.12 141 ILE A CA 1
ATOM 1106 C C . ILE A 1 141 ? -8.342 5.860 22.337 1.00 90.12 141 ILE A C 1
ATOM 1108 O O . ILE A 1 141 ? -7.646 5.586 21.364 1.00 90.12 141 ILE A O 1
ATOM 1112 N N . GLU A 1 142 ? -7.886 6.581 23.360 1.00 91.62 142 GLU A N 1
ATOM 1113 C CA . GLU A 1 142 ? -6.543 7.154 23.431 1.00 91.62 142 GLU A CA 1
ATOM 1114 C C . GLU A 1 142 ? -5.466 6.064 23.475 1.00 91.62 142 GLU A C 1
ATOM 1116 O O . GLU A 1 142 ? -4.476 6.161 22.755 1.00 91.62 142 GLU A O 1
ATOM 1121 N N . GLU A 1 143 ? -5.670 4.993 24.250 1.00 93.75 143 GLU A N 1
ATOM 1122 C CA . GLU A 1 143 ? -4.746 3.850 24.301 1.00 93.75 143 GLU A CA 1
ATOM 1123 C C . GLU A 1 143 ? -4.656 3.128 22.944 1.00 93.75 143 GLU A C 1
ATOM 1125 O O . GLU A 1 143 ? -3.571 2.749 22.492 1.00 93.75 143 GLU A O 1
ATOM 1130 N N . ALA A 1 144 ? -5.790 2.956 22.256 1.00 92.62 144 ALA A N 1
ATOM 1131 C CA . ALA A 1 144 ? -5.835 2.357 20.922 1.00 92.62 144 ALA A CA 1
ATOM 1132 C C . ALA A 1 144 ? -5.136 3.237 19.864 1.00 92.62 144 ALA A C 1
ATOM 1134 O O . ALA A 1 144 ? -4.404 2.730 19.004 1.00 92.62 144 ALA A O 1
ATOM 1135 N N . GLN A 1 145 ? -5.314 4.557 19.943 1.00 92.38 145 GLN A N 1
ATOM 1136 C CA . GLN A 1 145 ? -4.622 5.527 19.093 1.00 92.38 145 GLN A CA 1
ATOM 1137 C C . GLN A 1 145 ? -3.115 5.551 19.373 1.00 92.38 145 GLN A C 1
ATOM 1139 O O . GLN A 1 145 ? -2.324 5.488 18.433 1.00 92.38 145 GLN A O 1
ATOM 1144 N N . GLU A 1 146 ? -2.698 5.561 20.641 1.00 95.19 146 GLU A N 1
ATOM 1145 C CA . GLU A 1 146 ? -1.284 5.501 21.032 1.00 95.19 146 GLU A CA 1
ATOM 1146 C C . GLU A 1 146 ? -0.620 4.224 20.506 1.00 95.19 146 GLU A C 1
ATOM 1148 O O . GLU A 1 146 ? 0.465 4.271 19.920 1.00 95.19 146 GLU A O 1
ATOM 1153 N N . ARG A 1 147 ? -1.297 3.075 20.622 1.00 95.62 147 ARG A N 1
ATOM 1154 C CA . ARG A 1 147 ? -0.824 1.819 20.029 1.00 95.62 147 ARG A CA 1
ATOM 1155 C C . ARG A 1 147 ? -0.656 1.932 18.514 1.00 95.62 147 ARG A C 1
ATOM 1157 O O . ARG A 1 147 ? 0.361 1.487 17.988 1.00 95.62 147 ARG A O 1
ATOM 1164 N N . THR A 1 148 ? -1.620 2.534 17.825 1.00 95.44 148 THR A N 1
ATOM 1165 C CA . THR A 1 148 ? -1.570 2.745 16.368 1.00 95.44 148 THR A CA 1
ATOM 1166 C C . THR A 1 148 ? -0.382 3.633 15.978 1.00 95.44 148 THR A C 1
ATOM 1168 O O . THR A 1 148 ? 0.364 3.296 15.060 1.00 95.44 148 THR A O 1
ATOM 1171 N N . ILE A 1 149 ? -0.124 4.708 16.728 1.00 96.12 149 ILE A N 1
ATOM 1172 C CA . ILE A 1 149 ? 1.045 5.587 16.544 1.00 96.12 149 ILE A CA 1
ATOM 1173 C C . ILE A 1 149 ? 2.359 4.822 16.758 1.00 96.12 149 ILE A C 1
ATOM 1175 O O . ILE A 1 149 ? 3.305 4.983 15.982 1.00 96.12 149 ILE A O 1
ATOM 1179 N N . ASN A 1 150 ? 2.426 3.955 17.770 1.00 98.12 150 ASN A N 1
ATOM 1180 C CA . ASN A 1 150 ? 3.598 3.109 18.003 1.00 98.12 150 ASN A CA 1
ATOM 1181 C C . ASN A 1 150 ? 3.836 2.135 16.840 1.00 98.12 150 ASN A C 1
ATOM 1183 O O . ASN A 1 150 ? 4.969 2.003 16.381 1.00 98.12 150 ASN A O 1
ATOM 1187 N N . MET A 1 151 ? 2.778 1.533 16.291 1.00 98.25 151 MET A N 1
ATOM 1188 C CA . MET A 1 151 ? 2.876 0.668 15.109 1.00 98.25 151 MET A CA 1
ATOM 1189 C C . MET A 1 151 ? 3.355 1.432 13.872 1.00 98.25 151 MET A C 1
ATOM 1191 O O . MET A 1 151 ? 4.229 0.949 13.158 1.00 98.25 151 MET A O 1
ATOM 1195 N N . ILE A 1 152 ? 2.864 2.656 13.653 1.00 97.88 152 ILE A N 1
ATOM 1196 C CA . ILE A 1 152 ? 3.380 3.549 12.604 1.00 97.88 152 ILE A CA 1
ATOM 1197 C C . ILE A 1 152 ? 4.885 3.780 12.799 1.00 97.88 152 ILE A C 1
ATOM 1199 O O . ILE A 1 152 ? 5.654 3.686 11.842 1.00 97.88 152 ILE A O 1
ATOM 1203 N N . SER A 1 153 ? 5.325 4.069 14.029 1.00 98.31 153 SER A N 1
ATOM 1204 C CA . SER A 1 153 ? 6.747 4.255 14.349 1.00 98.31 153 SER A CA 1
ATOM 1205 C C . SER A 1 153 ? 7.581 3.012 14.032 1.00 98.31 153 SER A C 1
ATOM 1207 O O . SER A 1 153 ? 8.683 3.130 13.489 1.00 98.31 153 SER A O 1
ATOM 1209 N N . ASP A 1 154 ? 7.066 1.824 14.337 1.00 98.50 154 ASP A N 1
ATOM 1210 C CA . ASP A 1 154 ? 7.746 0.562 14.056 1.00 98.50 154 ASP A CA 1
ATOM 1211 C C . ASP A 1 154 ? 7.841 0.282 12.552 1.00 98.50 154 ASP A C 1
ATOM 1213 O O . ASP A 1 154 ? 8.921 -0.066 12.070 1.00 98.50 154 ASP A O 1
ATOM 1217 N N . GLU A 1 155 ? 6.791 0.563 11.778 1.00 98.50 155 GLU A N 1
ATOM 1218 C CA . GLU A 1 155 ? 6.843 0.446 10.315 1.00 98.50 155 GLU A CA 1
ATOM 1219 C C . GLU A 1 155 ? 7.811 1.446 9.672 1.00 98.50 155 GLU A C 1
ATOM 1221 O O . GLU A 1 155 ? 8.509 1.108 8.715 1.00 98.50 155 GLU A O 1
ATOM 1226 N N . TRP A 1 156 ? 7.963 2.649 10.235 1.00 98.50 156 TRP A N 1
ATOM 1227 C CA . TRP A 1 156 ? 9.027 3.571 9.822 1.00 98.50 156 TRP A CA 1
ATOM 1228 C C . TRP A 1 156 ? 10.425 3.003 10.082 1.00 98.50 156 TRP A C 1
ATOM 1230 O O . TRP A 1 156 ? 11.320 3.162 9.247 1.00 98.50 156 TRP A O 1
ATOM 1240 N N . LYS A 1 157 ? 10.644 2.331 11.220 1.00 98.31 157 LYS A N 1
ATOM 1241 C CA . LYS A 1 157 ? 11.927 1.668 11.517 1.00 98.31 157 LYS A CA 1
ATOM 1242 C C . LYS A 1 157 ? 12.182 0.513 10.550 1.00 98.31 157 LYS A C 1
ATOM 1244 O O . LYS A 1 157 ? 13.310 0.380 10.075 1.00 98.31 157 LYS A O 1
ATOM 1249 N N . HIS A 1 158 ? 11.160 -0.285 10.238 1.00 97.50 158 HIS A N 1
ATOM 1250 C CA . HIS A 1 158 ? 11.246 -1.360 9.248 1.00 97.50 158 HIS A CA 1
ATOM 1251 C C . HIS A 1 158 ? 11.596 -0.812 7.865 1.00 97.50 158 HIS A C 1
ATOM 1253 O O . HIS A 1 158 ? 12.604 -1.225 7.294 1.00 97.50 158 HIS A O 1
ATOM 1259 N N . LEU A 1 159 ? 10.861 0.191 7.379 1.00 97.56 159 LEU A N 1
ATOM 1260 C CA . LEU A 1 159 ? 11.146 0.837 6.100 1.00 97.56 159 LEU A CA 1
ATOM 1261 C C . LEU A 1 159 ? 12.581 1.379 6.057 1.00 97.56 159 LEU A C 1
ATOM 1263 O O . LEU A 1 159 ? 13.323 1.080 5.128 1.00 97.56 159 LEU A O 1
ATOM 1267 N N . ASN A 1 160 ? 13.020 2.108 7.087 1.00 97.31 160 ASN A N 1
ATOM 1268 C CA . ASN A 1 160 ? 14.390 2.623 7.154 1.00 97.31 160 ASN A CA 1
ATOM 1269 C C . ASN A 1 160 ? 15.441 1.506 7.111 1.00 97.31 160 ASN A C 1
ATOM 1271 O O . ASN A 1 160 ? 16.464 1.654 6.443 1.00 97.31 160 ASN A O 1
ATOM 1275 N N . LYS A 1 161 ? 15.202 0.381 7.792 1.00 96.38 161 LYS A N 1
ATOM 1276 C CA . LYS A 1 161 ? 16.104 -0.774 7.754 1.00 96.38 161 LYS A CA 1
ATOM 1277 C C . LYS A 1 161 ? 16.220 -1.348 6.343 1.00 96.38 161 LYS A C 1
ATOM 1279 O O . LYS A 1 161 ? 17.337 -1.628 5.913 1.00 96.38 161 LYS A O 1
ATOM 1284 N N . GLU A 1 162 ? 15.110 -1.487 5.624 1.00 94.06 162 GLU A N 1
ATOM 1285 C CA . GLU A 1 162 ? 15.109 -1.976 4.239 1.00 94.06 162 GLU A CA 1
ATOM 1286 C C . GLU A 1 162 ? 15.840 -1.020 3.285 1.00 94.06 162 GLU A C 1
ATOM 1288 O O . GLU A 1 162 ? 16.580 -1.461 2.408 1.00 94.06 162 GLU A O 1
ATOM 1293 N N . LEU A 1 163 ? 15.692 0.294 3.490 1.00 93.81 163 LEU A N 1
ATOM 1294 C CA . LEU A 1 163 ? 16.371 1.324 2.695 1.00 93.81 163 LEU A CA 1
ATOM 1295 C C . LEU A 1 163 ? 17.890 1.367 2.937 1.00 93.81 163 LEU A C 1
ATOM 1297 O O . LEU A 1 163 ? 18.642 1.707 2.027 1.00 93.81 163 LEU A O 1
ATOM 1301 N N . LEU A 1 164 ? 18.339 1.046 4.154 1.00 93.19 164 LEU A N 1
ATOM 1302 C CA . LEU A 1 164 ? 19.757 1.041 4.540 1.00 93.19 164 LEU A CA 1
ATOM 1303 C C . LEU A 1 164 ? 20.453 -0.303 4.277 1.00 93.19 164 LEU A C 1
ATOM 1305 O O . LEU A 1 164 ? 21.683 -0.363 4.243 1.00 93.19 164 LEU A O 1
ATOM 1309 N N . SER A 1 165 ? 19.684 -1.380 4.122 1.00 91.81 165 SER A N 1
ATOM 1310 C CA . SER A 1 165 ? 20.208 -2.718 3.846 1.00 91.81 165 SER A CA 1
ATOM 1311 C C . SER A 1 165 ? 20.388 -2.931 2.339 1.00 91.81 165 SER A C 1
ATOM 1313 O O . SER A 1 165 ? 19.640 -2.357 1.544 1.00 91.81 165 SER A O 1
ATOM 1315 N N . PRO A 1 166 ? 21.343 -3.781 1.912 1.00 89.31 166 PRO A N 1
ATOM 1316 C CA . PRO A 1 166 ? 21.439 -4.186 0.516 1.00 89.31 166 PRO A CA 1
ATOM 1317 C C . PRO A 1 166 ? 20.111 -4.784 0.044 1.00 89.31 166 PRO A C 1
ATOM 1319 O O . PRO A 1 166 ? 19.662 -5.803 0.565 1.00 89.31 166 PRO A O 1
ATOM 1322 N N . ASN A 1 167 ? 19.491 -4.147 -0.943 1.00 86.69 167 ASN A N 1
ATOM 1323 C CA . ASN A 1 167 ? 18.251 -4.600 -1.558 1.00 86.69 167 ASN A CA 1
ATOM 1324 C C . ASN A 1 167 ? 18.401 -4.576 -3.093 1.00 86.69 167 ASN A C 1
ATOM 1326 O O . ASN A 1 167 ? 19.239 -3.837 -3.614 1.00 86.69 167 ASN A O 1
ATOM 1330 N N . PRO A 1 168 ? 17.641 -5.400 -3.835 1.00 89.31 168 PRO A N 1
ATOM 1331 C CA . PRO A 1 168 ? 17.796 -5.519 -5.287 1.00 89.31 168 PRO A CA 1
ATOM 1332 C C . PRO A 1 168 ? 17.124 -4.380 -6.070 1.00 89.31 168 PRO A C 1
ATOM 1334 O O . PRO A 1 168 ? 17.147 -4.387 -7.302 1.00 89.31 168 PRO A O 1
ATOM 1337 N N . PHE A 1 169 ? 16.503 -3.413 -5.389 1.00 94.38 169 PHE A N 1
ATOM 1338 C CA .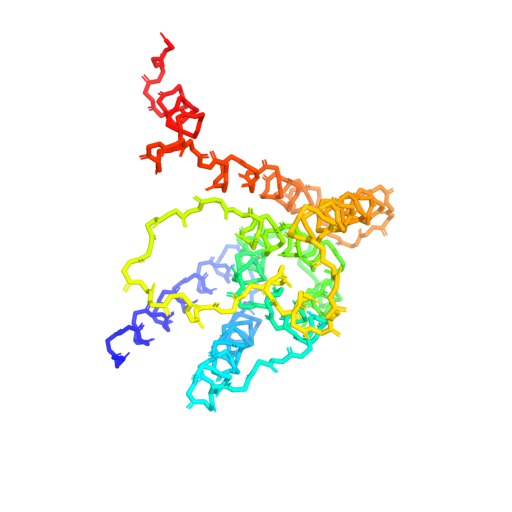 PHE A 1 169 ? 15.781 -2.326 -6.035 1.00 94.38 169 PHE A CA 1
ATOM 1339 C C . PHE A 1 169 ? 16.693 -1.139 -6.351 1.00 94.38 169 PHE A C 1
ATOM 1341 O O . PHE A 1 169 ? 17.744 -0.942 -5.744 1.00 94.38 169 PHE A O 1
ATOM 1348 N N . SER A 1 170 ? 16.300 -0.331 -7.338 1.00 95.31 170 SER A N 1
ATOM 1349 C CA . SER A 1 170 ? 17.044 0.882 -7.671 1.00 95.31 170 SER A CA 1
ATOM 1350 C C . SER A 1 170 ? 16.827 1.985 -6.632 1.00 95.31 170 SER A C 1
ATOM 1352 O O . SER A 1 170 ? 15.765 2.079 -6.015 1.00 95.31 170 SER A O 1
ATOM 1354 N N . GLU A 1 171 ? 17.799 2.891 -6.513 1.00 95.19 171 GLU A N 1
ATOM 1355 C CA . GLU A 1 171 ? 17.706 4.068 -5.641 1.00 95.19 171 GLU A CA 1
ATOM 1356 C C . GLU A 1 171 ? 16.482 4.942 -5.958 1.00 95.19 171 GLU A C 1
ATOM 1358 O O . GLU A 1 171 ? 15.847 5.492 -5.059 1.00 95.19 171 GLU A O 1
ATOM 1363 N N . SER A 1 172 ? 16.098 5.051 -7.235 1.00 96.88 172 SER A N 1
ATOM 1364 C CA . SER A 1 172 ? 14.900 5.811 -7.611 1.00 96.88 172 SER A CA 1
ATOM 1365 C C . SER A 1 172 ? 13.624 5.157 -7.078 1.00 96.88 172 SER A C 1
ATOM 1367 O O . SER A 1 172 ? 12.722 5.862 -6.630 1.00 96.88 172 SER A O 1
ATOM 1369 N N . PHE A 1 173 ? 13.540 3.822 -7.093 1.00 97.50 173 PHE A N 1
ATOM 1370 C CA . PHE A 1 173 ? 12.374 3.107 -6.575 1.00 97.50 173 PHE A CA 1
ATOM 1371 C C . PHE A 1 173 ? 12.283 3.182 -5.048 1.00 97.50 173 PHE A C 1
ATOM 1373 O O . PHE A 1 173 ? 11.211 3.450 -4.496 1.00 97.50 173 PHE A O 1
ATOM 1380 N N . THR A 1 174 ? 13.406 2.996 -4.356 1.00 96.69 174 THR A N 1
ATOM 1381 C CA . THR A 1 174 ? 13.457 3.098 -2.893 1.00 96.69 174 THR A CA 1
ATOM 1382 C C . THR A 1 174 ? 13.156 4.526 -2.428 1.00 96.69 174 THR A C 1
ATOM 1384 O O . THR A 1 174 ? 12.361 4.721 -1.508 1.00 96.69 174 THR A O 1
ATOM 1387 N N . THR A 1 175 ? 13.670 5.537 -3.137 1.00 96.94 175 THR A N 1
ATOM 1388 C CA . THR A 1 175 ? 13.344 6.954 -2.904 1.00 96.94 175 THR A CA 1
ATOM 1389 C C . THR A 1 175 ? 11.867 7.252 -3.151 1.00 96.94 175 THR A C 1
ATOM 1391 O O . THR A 1 175 ? 11.244 7.954 -2.356 1.00 96.94 175 THR A O 1
ATOM 1394 N N . ALA A 1 176 ? 11.275 6.712 -4.221 1.00 97.38 176 ALA A N 1
ATOM 1395 C CA . ALA A 1 176 ? 9.849 6.881 -4.495 1.00 97.38 176 ALA A CA 1
ATOM 1396 C C . ALA A 1 176 ? 8.978 6.266 -3.388 1.00 97.38 176 ALA A C 1
ATOM 1398 O O . ALA A 1 176 ? 8.022 6.900 -2.948 1.00 97.38 176 ALA A O 1
ATOM 1399 N N . SER A 1 177 ? 9.348 5.082 -2.893 1.00 97.50 177 SER A N 1
ATOM 1400 C CA . SER A 1 177 ? 8.657 4.413 -1.781 1.00 97.50 177 SER A CA 1
ATOM 1401 C C . SER A 1 177 ? 8.730 5.241 -0.495 1.00 97.50 177 SER A C 1
ATOM 1403 O O . SER A 1 177 ? 7.709 5.518 0.132 1.00 97.50 177 SER A O 1
ATOM 1405 N N . LEU A 1 178 ? 9.923 5.738 -0.155 1.00 97.88 178 LEU A N 1
ATOM 1406 C CA . LEU A 1 178 ? 10.132 6.620 0.993 1.00 97.88 178 LEU A CA 1
ATOM 1407 C C . LEU A 1 178 ? 9.331 7.925 0.882 1.00 97.88 178 LEU A C 1
ATOM 1409 O O . LEU A 1 178 ? 8.716 8.367 1.850 1.00 97.88 178 LEU A O 1
ATOM 1413 N N . ASN A 1 179 ? 9.326 8.556 -0.291 1.00 97.44 179 ASN A N 1
ATOM 1414 C CA . ASN A 1 179 ? 8.583 9.795 -0.500 1.00 97.44 179 ASN A CA 1
ATOM 1415 C C . ASN A 1 179 ? 7.069 9.568 -0.453 1.00 97.44 179 ASN A C 1
ATOM 1417 O O . ASN A 1 179 ? 6.362 10.412 0.092 1.00 97.44 179 ASN A O 1
ATOM 1421 N N . LEU A 1 180 ? 6.576 8.423 -0.937 1.00 97.31 180 LEU A N 1
ATOM 1422 C CA . LEU A 1 180 ? 5.174 8.042 -0.775 1.00 97.31 180 LEU A CA 1
ATOM 1423 C C . LEU A 1 180 ? 4.810 7.921 0.712 1.00 97.31 180 LEU A C 1
ATOM 1425 O O . LEU A 1 180 ? 3.842 8.540 1.142 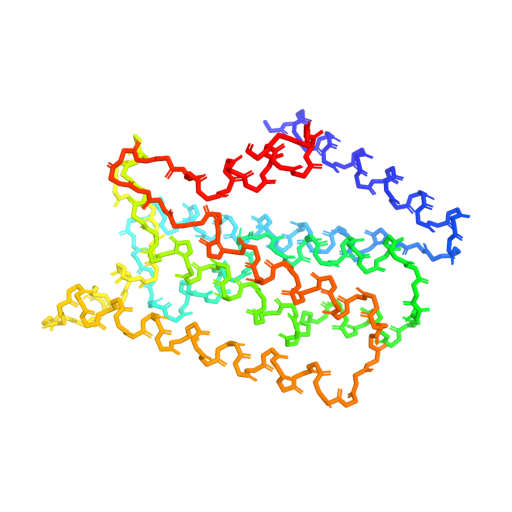1.00 97.31 180 LEU A O 1
ATOM 1429 N N . ALA A 1 181 ? 5.627 7.229 1.514 1.00 97.56 181 ALA A N 1
ATOM 1430 C CA . ALA A 1 181 ? 5.424 7.134 2.963 1.00 97.56 181 ALA A CA 1
ATOM 1431 C C . ALA A 1 181 ? 5.423 8.514 3.654 1.00 97.56 181 ALA A C 1
ATOM 1433 O O . ALA A 1 181 ? 4.627 8.761 4.555 1.00 97.56 181 ALA A O 1
ATOM 1434 N N . ARG A 1 182 ? 6.282 9.446 3.217 1.00 96.31 182 ARG A N 1
ATOM 1435 C CA . ARG A 1 182 ? 6.350 10.819 3.762 1.00 96.31 182 ARG A CA 1
ATOM 1436 C C . ARG A 1 182 ? 5.133 11.677 3.420 1.00 96.31 182 ARG A C 1
ATOM 1438 O O . ARG A 1 182 ? 4.812 12.581 4.184 1.00 96.31 182 ARG A O 1
ATOM 1445 N N . MET A 1 183 ? 4.473 11.411 2.295 1.00 93.81 183 MET A N 1
ATOM 1446 C CA . MET A 1 183 ? 3.256 12.125 1.900 1.00 93.81 183 MET A CA 1
ATOM 1447 C C . MET A 1 183 ? 2.046 11.729 2.746 1.00 93.81 183 MET A C 1
ATOM 1449 O O . MET A 1 183 ? 1.135 12.537 2.900 1.00 93.81 183 MET A O 1
ATOM 1453 N N . VAL A 1 184 ? 2.040 10.523 3.320 1.00 93.75 184 VAL A N 1
ATOM 1454 C CA . VAL A 1 184 ? 0.894 9.983 4.064 1.00 93.75 184 VAL A CA 1
ATOM 1455 C C . VAL A 1 184 ? 0.424 10.924 5.185 1.00 93.75 184 VAL A C 1
ATOM 1457 O O . VAL A 1 184 ? -0.731 11.339 5.129 1.00 93.75 184 VAL A O 1
ATOM 1460 N N . PRO A 1 185 ? 1.258 11.359 6.152 1.00 90.50 185 PRO A N 1
ATOM 1461 C CA . PRO A 1 185 ? 0.790 12.282 7.187 1.00 90.50 185 PRO A CA 1
ATOM 1462 C C . PRO A 1 185 ? 0.174 13.570 6.624 1.00 90.50 185 PRO A C 1
ATOM 1464 O O . PRO A 1 185 ? -0.784 14.079 7.192 1.00 90.50 185 PRO A O 1
ATOM 1467 N N . LEU A 1 186 ? 0.670 14.084 5.491 1.00 89.88 186 LEU A N 1
ATOM 1468 C CA . LEU A 1 186 ? 0.117 15.288 4.854 1.00 89.88 186 LEU A CA 1
ATOM 1469 C C . LEU A 1 186 ? -1.280 15.050 4.265 1.00 89.88 186 LEU A C 1
ATOM 1471 O O . LEU A 1 186 ? -2.081 15.978 4.214 1.00 89.88 186 LEU A O 1
ATOM 1475 N N . MET A 1 187 ? -1.562 13.825 3.818 1.00 87.81 187 MET A N 1
ATOM 1476 C CA . MET A 1 187 ? -2.843 13.435 3.222 1.00 87.81 187 MET A CA 1
ATOM 1477 C C . MET A 1 187 ? -3.918 13.092 4.259 1.00 87.81 187 MET A C 1
ATOM 1479 O O . MET A 1 187 ? -5.096 13.211 3.947 1.00 87.81 187 MET A O 1
ATOM 1483 N N . TYR A 1 188 ? -3.524 12.688 5.471 1.00 85.88 188 TYR A N 1
ATOM 1484 C CA . TYR A 1 188 ? -4.446 12.181 6.498 1.00 85.88 188 TYR A CA 1
ATOM 1485 C C . TYR A 1 188 ? -4.489 13.029 7.786 1.00 85.88 188 TYR A C 1
ATOM 1487 O O . TYR A 1 188 ? -5.210 12.698 8.725 1.00 85.88 188 TYR A O 1
ATOM 1495 N N . SER A 1 189 ? -3.770 14.158 7.836 1.00 83.62 189 SER A N 1
ATOM 1496 C CA . SER A 1 189 ? -3.820 15.116 8.957 1.00 83.62 189 SER A CA 1
ATOM 1497 C C . SER A 1 189 ? -4.892 16.189 8.745 1.00 83.62 189 SER A C 1
ATOM 1499 O O . SER A 1 189 ? -4.587 17.351 8.463 1.00 83.62 189 SER A O 1
ATOM 1501 N N . TYR A 1 190 ? -6.159 15.795 8.874 1.00 82.56 190 TYR A N 1
ATOM 1502 C CA . TYR A 1 190 ? -7.298 16.708 8.767 1.00 82.56 190 TYR A CA 1
ATOM 1503 C C . TYR A 1 190 ? -7.350 17.694 9.938 1.00 82.56 190 TYR A C 1
ATOM 1505 O O . TYR A 1 190 ? -7.132 17.335 11.097 1.00 82.56 190 TYR A O 1
ATOM 1513 N N . ASN A 1 191 ? -7.683 18.950 9.639 1.00 82.81 191 ASN A N 1
ATOM 1514 C CA . ASN A 1 191 ? -8.012 19.933 10.668 1.00 82.81 191 ASN A CA 1
ATOM 1515 C C . ASN A 1 191 ? -9.474 19.789 11.138 1.00 82.81 191 ASN A C 1
ATOM 1517 O O . ASN A 1 191 ? -10.261 19.009 10.598 1.00 82.81 191 ASN A O 1
ATOM 1521 N N . ASP A 1 192 ? -9.877 20.601 12.117 1.00 81.44 192 ASP A N 1
ATOM 1522 C CA . ASP A 1 192 ? -11.238 20.561 12.665 1.00 81.44 192 ASP A CA 1
ATOM 1523 C C . ASP A 1 192 ? -12.345 20.790 11.625 1.00 81.44 192 ASP A C 1
ATOM 1525 O O . ASP A 1 192 ? -13.452 20.266 11.794 1.00 81.44 192 ASP A O 1
ATOM 1529 N N . ASN A 1 193 ? -12.027 21.520 10.552 1.00 83.44 193 ASN A N 1
ATOM 1530 C CA . ASN A 1 193 ? -12.906 21.844 9.429 1.00 83.44 193 ASN A CA 1
ATOM 1531 C C . ASN A 1 193 ? -12.813 20.830 8.278 1.00 83.44 193 ASN A C 1
ATOM 1533 O O . ASN A 1 193 ? -13.314 21.122 7.196 1.00 83.44 193 ASN A O 1
ATOM 1537 N N . GLN A 1 194 ? -12.167 19.676 8.480 1.00 82.31 194 GLN A N 1
ATOM 1538 C CA . GLN A 1 194 ? -12.001 18.634 7.455 1.00 82.31 194 GLN A CA 1
ATOM 1539 C C . GLN A 1 194 ? -11.181 19.072 6.236 1.00 82.31 194 GLN A C 1
ATOM 1541 O O . GLN A 1 194 ? -11.223 18.448 5.181 1.00 82.31 194 GLN A O 1
ATOM 1546 N N . GLY A 1 195 ? -10.400 20.140 6.388 1.00 83.75 195 GLY A N 1
ATOM 1547 C CA . GLY A 1 195 ? -9.429 20.578 5.395 1.00 83.75 195 GLY A CA 1
ATOM 1548 C C . GLY A 1 195 ? -8.051 19.965 5.634 1.00 83.75 195 GLY A C 1
ATOM 1549 O O . GLY A 1 195 ? -7.707 19.590 6.758 1.00 83.75 195 GLY A O 1
ATOM 1550 N N . LEU A 1 196 ? -7.234 19.959 4.580 1.00 88.19 196 LEU A N 1
ATOM 1551 C CA . LEU A 1 196 ? -5.823 19.559 4.600 1.00 88.19 196 LEU A CA 1
ATOM 1552 C C . LEU A 1 196 ? -4.938 20.782 4.291 1.00 88.19 196 LEU A C 1
ATOM 1554 O O . LEU A 1 196 ? -4.331 20.856 3.221 1.00 88.19 196 LEU A O 1
ATOM 1558 N N . PRO A 1 197 ? -4.865 21.781 5.193 1.00 87.56 197 PRO A N 1
ATOM 1559 C CA . PRO A 1 197 ? -4.265 23.084 4.894 1.00 87.56 197 PRO A CA 1
ATOM 1560 C C . PRO A 1 197 ? -2.784 22.992 4.508 1.00 87.56 197 PRO A C 1
ATOM 1562 O O . PRO A 1 197 ? -2.350 23.699 3.605 1.00 87.56 197 PRO A O 1
ATOM 1565 N N . LEU A 1 198 ? -2.025 22.088 5.138 1.00 88.25 198 LEU A N 1
ATOM 1566 C CA . LEU A 1 198 ? -0.621 21.850 4.791 1.00 88.25 198 LEU A CA 1
ATOM 1567 C C . LEU A 1 198 ? -0.480 21.276 3.378 1.00 88.25 198 LEU A C 1
ATOM 1569 O O . LEU A 1 198 ? 0.372 21.722 2.615 1.00 88.25 198 LEU A O 1
ATOM 1573 N N . LEU A 1 199 ? -1.325 20.309 3.003 1.00 90.50 199 LEU A N 1
ATOM 1574 C CA . LEU A 1 199 ? -1.317 19.755 1.650 1.00 90.50 199 LEU A CA 1
ATOM 1575 C C . LEU A 1 199 ? -1.674 20.833 0.621 1.00 90.50 199 LEU A C 1
ATOM 1577 O O . LEU A 1 199 ? -0.995 20.950 -0.396 1.00 90.50 199 LEU A O 1
ATOM 1581 N N . GLU A 1 200 ? -2.692 21.652 0.899 1.00 90.12 200 GLU A N 1
ATOM 1582 C CA . GLU A 1 200 ? -3.065 22.779 0.040 1.00 90.12 200 GLU A CA 1
ATOM 1583 C C . GLU A 1 200 ? -1.933 23.799 -0.116 1.00 90.12 200 GLU A C 1
ATOM 1585 O O . GLU A 1 200 ? -1.694 24.280 -1.225 1.00 90.12 200 GLU A O 1
ATOM 1590 N N . GLU A 1 201 ? -1.233 24.134 0.969 1.00 91.31 201 GLU A N 1
ATOM 1591 C CA . GLU A 1 201 ? -0.077 25.034 0.957 1.00 91.31 201 GLU A CA 1
ATOM 1592 C C . GLU A 1 201 ? 1.048 24.469 0.084 1.00 91.31 201 GLU A C 1
ATOM 1594 O O . GLU A 1 201 ? 1.518 25.144 -0.836 1.00 91.31 201 GLU A O 1
ATOM 1599 N N . TYR A 1 202 ? 1.425 23.204 0.295 1.00 90.81 202 TYR A N 1
ATOM 1600 C CA . TYR A 1 202 ? 2.443 22.546 -0.522 1.00 90.81 202 TYR A CA 1
ATOM 1601 C C . TYR A 1 202 ? 2.033 22.469 -1.992 1.00 90.81 202 TYR A C 1
ATOM 1603 O O . TYR A 1 202 ? 2.852 22.749 -2.866 1.00 90.81 202 TYR A O 1
ATOM 1611 N N . MET A 1 203 ? 0.772 22.154 -2.294 1.00 91.44 203 MET A N 1
ATOM 1612 C CA . MET A 1 203 ? 0.267 22.152 -3.669 1.00 91.44 203 MET A CA 1
ATOM 1613 C C . MET A 1 203 ? 0.346 23.542 -4.302 1.00 91.44 203 MET A C 1
ATOM 1615 O O . MET A 1 203 ? 0.778 23.660 -5.450 1.00 91.44 203 MET A O 1
ATOM 1619 N N . LYS A 1 204 ? -0.028 24.598 -3.568 1.00 92.00 204 LYS A N 1
ATOM 1620 C CA . LYS A 1 204 ? 0.036 25.980 -4.061 1.00 92.00 204 LYS A CA 1
ATOM 1621 C C . LYS A 1 204 ? 1.467 26.415 -4.354 1.00 92.00 204 LYS A C 1
ATOM 1623 O O . LYS A 1 204 ? 1.739 26.929 -5.440 1.00 92.00 204 LYS A O 1
ATOM 1628 N N . SER A 1 205 ? 2.375 26.143 -3.425 1.00 92.81 205 SER A N 1
ATOM 1629 C CA . SER A 1 205 ? 3.797 26.449 -3.568 1.00 92.81 205 SER A CA 1
ATOM 1630 C C . SER A 1 205 ? 4.421 25.697 -4.751 1.00 92.81 205 SER A C 1
ATOM 1632 O O . SER A 1 205 ? 5.051 26.306 -5.614 1.00 92.81 205 SER A O 1
ATOM 1634 N N . MET A 1 206 ? 4.166 24.389 -4.866 1.00 90.69 206 MET A N 1
ATOM 1635 C CA . MET A 1 206 ? 4.785 23.532 -5.886 1.00 90.69 206 MET A CA 1
ATOM 1636 C C . MET A 1 206 ? 4.227 23.739 -7.299 1.00 90.69 206 MET A C 1
ATOM 1638 O O . MET A 1 206 ? 4.982 23.644 -8.265 1.00 90.69 206 MET A O 1
ATOM 1642 N N . LEU A 1 207 ? 2.918 23.980 -7.446 1.00 92.25 207 LEU A N 1
ATOM 1643 C CA . LEU A 1 207 ? 2.267 24.073 -8.762 1.00 92.25 207 LEU A CA 1
ATOM 1644 C C . LEU A 1 207 ? 2.153 25.506 -9.283 1.00 92.25 207 LEU A C 1
ATOM 1646 O O . LEU A 1 207 ? 2.175 25.708 -10.497 1.00 92.25 207 LEU A O 1
ATOM 1650 N N . TYR A 1 208 ? 2.024 26.491 -8.390 1.00 90.50 208 TYR A N 1
ATOM 1651 C CA . TYR A 1 208 ? 1.771 27.885 -8.768 1.00 90.50 208 TYR A CA 1
ATOM 1652 C C . TYR A 1 208 ? 2.879 28.854 -8.331 1.00 90.50 208 TYR A C 1
ATOM 1654 O O . TYR A 1 208 ? 2.850 30.013 -8.739 1.00 90.50 208 TYR A O 1
ATOM 1662 N N . GLY A 1 209 ? 3.869 28.407 -7.546 1.00 79.75 209 GLY A N 1
ATOM 1663 C CA . GLY A 1 209 ? 4.994 29.245 -7.110 1.00 79.75 209 GLY A CA 1
ATOM 1664 C C . GLY A 1 209 ? 4.602 30.379 -6.157 1.00 79.75 209 GLY A C 1
ATOM 1665 O O . GLY A 1 209 ? 5.366 31.324 -5.980 1.00 79.75 209 GLY A O 1
ATOM 1666 N N . THR A 1 210 ? 3.406 30.315 -5.572 1.00 63.50 210 THR A N 1
ATOM 1667 C CA . THR A 1 210 ? 2.895 31.294 -4.607 1.00 63.50 210 THR A CA 1
ATOM 1668 C C . THR A 1 210 ? 3.102 30.773 -3.190 1.00 63.50 210 THR A C 1
ATOM 1670 O O . THR A 1 210 ? 2.515 29.747 -2.838 1.00 63.50 210 THR A O 1
ATOM 1673 N N . VAL A 1 211 ? 3.924 31.485 -2.413 1.00 56.94 211 VAL A N 1
ATOM 1674 C CA . VAL A 1 211 ? 4.067 31.362 -0.951 1.00 56.94 211 VAL A CA 1
ATOM 1675 C C . VAL A 1 211 ? 3.306 32.507 -0.300 1.00 56.94 211 VAL A C 1
ATOM 1677 O O . VAL A 1 211 ? 3.476 33.649 -0.786 1.00 56.94 211 VAL A O 1
#

InterPro domains:
  IPR005630 Terpene synthase, metal-binding domain [PF03936] (1-157)
  IPR008949 Isoprenoid synthase domain superfamily [G3DSA:1.10.600.10] (1-211)
  IPR008949 Isoprenoid synthase domain superfamily [SSF48576] (1-197)
  IPR050148 Terpene synthase-like [PTHR31225] (1-193)

Foldseek 3Di:
DVVVVVVLLVVLVVLQVVLCVPQVDRCSVLLVLLVVLLVVLVVVQVVCLVVVPQDALVVNLVSQLSNLCLLNVLSSVQSNVNPLDDPVQSVCSSVQHLLSSLLSSLLLLLQLLFPQPDDPPPPRRDGSLVSHCVVDPPDDSVNSSVVSVVSSVVSVVSLVVQLPDDDSGDPSSSVVSVVSSVCRCLVRVADPVRDSVSVVVCCCCVPPVDD

Sequence (211 aa):
MKICFRALDDITNEISLKVYQKHGWNPLHSFKKTWASLCNAFLVEAKWFASGQQPKAEEYLKNGIVSCGVNVVLVHIFFLLGQNITKESVELLDETPAIISSTAAILRLWDDLGSAKDENQVGNDGSYVRCYLEEHPGCSIEEAQERTINMISDEWKHLNKELLSPNPFSESFTTASLNLARMVPLMYSYNDNQGLPLLEEYMKSMLYGTV

Organism: Rubus argutus (NCBI:txid59490)